Protein AF-K2DGS3-F1 (afdb_monomer)

Structure (mmCIF, N/CA/C/O backbone):
data_AF-K2DGS3-F1
#
_entry.id   AF-K2DGS3-F1
#
loop_
_atom_site.group_PDB
_atom_site.id
_atom_site.type_symbol
_atom_site.label_atom_id
_atom_site.label_alt_id
_atom_site.label_comp_id
_atom_site.label_asym_id
_atom_site.label_entity_id
_atom_site.label_seq_id
_atom_site.pdbx_PDB_ins_code
_atom_site.Cartn_x
_atom_site.Cartn_y
_atom_site.Cartn_z
_atom_site.occupancy
_atom_site.B_iso_or_equiv
_atom_site.auth_seq_id
_atom_site.auth_comp_id
_atom_site.auth_asym_id
_atom_site.auth_atom_id
_atom_site.pdbx_PDB_model_num
ATOM 1 N N . MET A 1 1 ? 29.784 -24.029 -22.409 1.00 36.88 1 MET A N 1
ATOM 2 C CA . MET A 1 1 ? 28.471 -24.571 -22.816 1.00 36.88 1 MET A CA 1
ATOM 3 C C . MET A 1 1 ? 27.428 -23.526 -22.483 1.00 36.88 1 MET A C 1
ATOM 5 O O . MET A 1 1 ? 27.090 -23.370 -21.318 1.00 36.88 1 MET A O 1
ATOM 9 N N . ILE A 1 2 ? 27.030 -22.735 -23.476 1.00 39.06 2 ILE A N 1
ATOM 10 C CA . ILE A 1 2 ? 25.973 -21.733 -23.336 1.00 39.06 2 ILE A CA 1
ATOM 11 C C . ILE A 1 2 ? 24.674 -22.484 -23.612 1.00 39.06 2 ILE A C 1
ATOM 13 O O . ILE A 1 2 ? 24.480 -22.994 -24.710 1.00 39.06 2 ILE A O 1
ATOM 17 N N . SER A 1 3 ? 23.847 -22.644 -22.584 1.00 42.12 3 SER A N 1
ATOM 18 C CA . SER A 1 3 ? 22.490 -23.158 -22.737 1.00 42.12 3 SER A CA 1
ATOM 19 C C . SER A 1 3 ? 21.664 -22.067 -23.410 1.00 42.12 3 SER A C 1
ATOM 21 O O . SER A 1 3 ? 21.194 -21.154 -22.735 1.00 42.12 3 SER A O 1
ATOM 23 N N . GLU A 1 4 ? 21.518 -22.136 -24.731 1.00 46.22 4 GLU A N 1
ATOM 24 C CA . GLU A 1 4 ? 20.521 -21.358 -25.462 1.00 46.22 4 GLU A CA 1
ATOM 25 C C . GLU A 1 4 ? 19.134 -21.788 -24.976 1.00 46.22 4 GLU A C 1
ATOM 27 O O . GLU A 1 4 ? 18.629 -22.860 -25.308 1.00 46.22 4 GLU A O 1
ATOM 32 N N . THR A 1 5 ? 18.524 -20.976 -24.116 1.00 50.75 5 THR A N 1
ATOM 33 C CA . THR A 1 5 ? 17.118 -21.128 -23.752 1.00 50.75 5 THR A CA 1
ATOM 34 C C . THR A 1 5 ? 16.290 -20.799 -24.985 1.00 50.75 5 THR A C 1
ATOM 36 O O . THR A 1 5 ? 16.106 -19.628 -25.315 1.00 50.75 5 THR A O 1
ATOM 39 N N . ILE A 1 6 ? 15.832 -21.834 -25.689 1.00 54.50 6 ILE A N 1
ATOM 40 C CA . ILE A 1 6 ? 14.934 -21.696 -26.833 1.00 54.50 6 ILE A CA 1
ATOM 41 C C . ILE A 1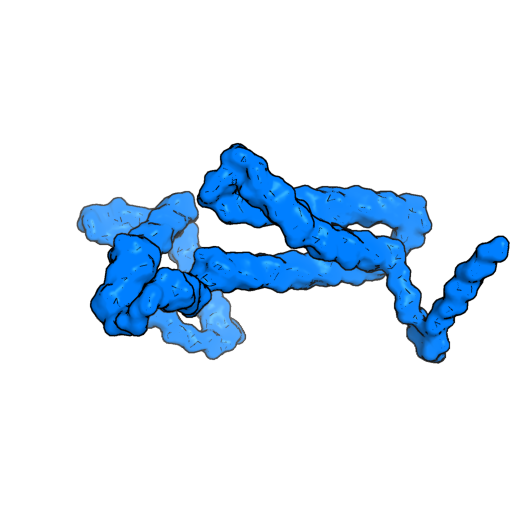 6 ? 13.664 -20.980 -26.343 1.00 54.50 6 ILE A C 1
ATOM 43 O O . ILE A 1 6 ? 12.986 -21.507 -25.454 1.00 54.50 6 ILE A O 1
ATOM 47 N N . PRO A 1 7 ? 13.326 -19.788 -26.868 1.00 57.44 7 PRO A N 1
ATOM 48 C CA . PRO A 1 7 ? 12.082 -19.128 -26.512 1.00 57.44 7 PR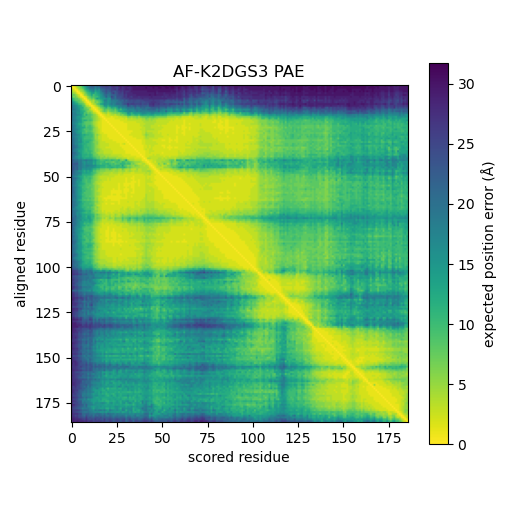O A CA 1
ATOM 49 C C . PRO A 1 7 ? 10.907 -19.999 -26.967 1.00 57.44 7 PRO A C 1
ATOM 51 O O . PRO A 1 7 ? 10.834 -20.424 -28.119 1.00 57.44 7 PRO A O 1
ATOM 54 N N . LEU A 1 8 ? 9.983 -20.273 -26.046 1.00 55.72 8 LEU A N 1
ATOM 55 C CA . LEU A 1 8 ? 8.719 -20.950 -26.328 1.00 55.72 8 LEU A CA 1
ATOM 56 C C . LEU A 1 8 ? 7.864 -20.027 -27.214 1.00 55.72 8 LEU A C 1
ATOM 58 O O . LEU A 1 8 ? 7.133 -19.174 -26.717 1.00 55.72 8 LEU A O 1
ATOM 62 N N . GLN A 1 9 ? 7.997 -20.162 -28.535 1.00 49.22 9 GLN A N 1
ATOM 63 C CA . GLN A 1 9 ? 7.121 -19.532 -29.522 1.00 49.22 9 GLN A CA 1
ATOM 64 C C . GLN A 1 9 ? 5.998 -20.501 -29.895 1.00 49.22 9 GLN A C 1
ATOM 66 O O . GLN A 1 9 ? 6.248 -21.584 -30.423 1.00 49.22 9 GLN A O 1
ATOM 71 N N . ILE A 1 10 ? 4.748 -20.101 -29.650 1.00 58.09 10 ILE A N 1
ATOM 72 C CA . ILE A 1 10 ? 3.569 -20.754 -30.234 1.00 58.09 10 ILE A CA 1
ATOM 73 C C . ILE A 1 10 ? 2.979 -19.754 -31.232 1.00 58.09 10 ILE A C 1
ATOM 75 O O . ILE A 1 10 ? 2.292 -18.805 -30.855 1.00 58.09 10 ILE A O 1
ATOM 79 N N . GLY A 1 11 ? 3.290 -19.929 -32.518 1.00 67.62 11 GLY A N 1
ATOM 80 C CA . GLY A 1 11 ? 2.898 -18.981 -33.566 1.00 67.62 11 GLY A CA 1
ATOM 81 C C . GLY A 1 11 ? 3.609 -17.628 -33.428 1.00 67.62 11 GLY A C 1
ATOM 82 O O . GLY A 1 11 ? 4.815 -17.580 -33.215 1.00 67.62 11 GLY A O 1
ATOM 83 N N . SER A 1 12 ? 2.871 -16.519 -33.545 1.00 64.00 12 SER A N 1
ATOM 84 C CA . SER A 1 12 ? 3.401 -15.150 -33.395 1.00 64.00 12 SER A CA 1
ATOM 85 C C . SER A 1 12 ? 3.484 -14.664 -31.941 1.00 64.00 12 SER A C 1
ATOM 87 O O . SER A 1 12 ? 3.831 -13.508 -31.703 1.00 64.00 12 SER A O 1
ATOM 89 N N . LEU A 1 13 ? 3.111 -15.501 -30.968 1.00 54.19 13 LEU A N 1
ATOM 90 C CA . LEU A 1 13 ? 3.117 -15.144 -29.553 1.00 54.19 13 LEU A CA 1
ATOM 91 C C . LEU A 1 13 ? 4.473 -15.492 -28.945 1.00 54.19 13 LEU A C 1
ATOM 93 O O . LEU A 1 13 ? 4.845 -16.663 -28.838 1.00 54.19 13 LEU A O 1
ATOM 97 N N . ASN A 1 14 ? 5.206 -14.455 -28.548 1.00 66.25 14 ASN A N 1
ATOM 98 C CA . ASN A 1 14 ? 6.435 -14.593 -27.787 1.00 66.25 14 ASN A CA 1
ATOM 99 C C . ASN A 1 14 ? 6.107 -14.544 -26.287 1.00 66.25 14 ASN A C 1
ATOM 101 O O . ASN A 1 14 ? 5.683 -13.506 -25.785 1.00 66.25 14 ASN A O 1
ATOM 105 N N . PHE A 1 15 ? 6.295 -15.663 -25.583 1.00 67.50 15 PHE A N 1
ATOM 106 C CA . PHE A 1 15 ? 6.107 -15.761 -24.129 1.00 67.50 15 PHE A CA 1
ATOM 107 C C . PHE A 1 15 ? 7.378 -15.408 -23.337 1.00 67.50 15 PHE A C 1
ATOM 109 O O . PHE A 1 15 ? 7.433 -15.629 -22.126 1.00 67.50 15 PHE A O 1
ATOM 116 N N . SER A 1 16 ? 8.423 -14.893 -23.997 1.00 80.06 16 SER A N 1
ATOM 117 C CA . SER A 1 16 ? 9.624 -14.432 -23.307 1.00 80.06 16 SER A CA 1
ATOM 118 C C . SER A 1 16 ? 9.303 -13.221 -22.441 1.00 80.06 16 SER A C 1
ATOM 120 O O . SER A 1 16 ? 8.801 -12.212 -22.935 1.00 80.06 16 SER A O 1
ATOM 122 N N . LEU A 1 17 ? 9.645 -13.314 -21.165 1.00 82.94 17 LEU A N 1
ATOM 123 C CA . LEU A 1 17 ? 9.463 -12.238 -20.208 1.00 82.94 17 LEU A CA 1
ATOM 124 C C . LEU A 1 17 ? 10.506 -11.144 -20.479 1.00 82.94 17 LEU A C 1
ATOM 126 O O . LEU A 1 17 ? 11.705 -11.430 -20.492 1.00 82.94 17 LEU A O 1
ATOM 130 N N . SER A 1 18 ? 10.067 -9.910 -20.731 1.00 89.75 18 SER A N 1
ATOM 131 C CA . SER A 1 18 ? 10.998 -8.803 -20.981 1.00 89.75 18 SER A CA 1
ATOM 132 C C . SER A 1 18 ? 11.795 -8.452 -19.723 1.00 89.75 18 SER A C 1
ATOM 134 O O . SER A 1 18 ? 11.360 -8.684 -18.592 1.00 89.75 18 SER A O 1
ATOM 136 N N . SER A 1 19 ? 12.961 -7.826 -19.896 1.00 91.62 19 SER A N 1
ATOM 137 C CA . SER A 1 19 ? 13.792 -7.381 -18.769 1.00 91.62 19 SER A CA 1
ATOM 138 C C . SER A 1 19 ? 13.038 -6.427 -17.833 1.00 91.62 19 SER A C 1
ATOM 140 O O . SER A 1 19 ? 13.186 -6.515 -16.614 1.00 91.62 19 SER A O 1
ATOM 142 N N . ALA A 1 20 ? 12.190 -5.546 -18.377 1.00 93.62 20 ALA A N 1
ATOM 143 C CA . ALA A 1 20 ? 11.378 -4.631 -17.575 1.00 93.62 20 ALA A CA 1
ATOM 144 C C . ALA A 1 20 ? 10.306 -5.365 -16.757 1.00 93.62 20 ALA A C 1
ATOM 146 O O . ALA A 1 20 ? 10.091 -5.040 -15.585 1.00 93.62 20 ALA A O 1
ATOM 147 N N . GLU A 1 21 ? 9.639 -6.365 -17.333 1.00 94.44 21 GLU A N 1
ATOM 148 C CA . GLU A 1 21 ? 8.666 -7.193 -16.610 1.00 94.44 21 GLU A CA 1
ATOM 149 C C . GLU A 1 21 ? 9.355 -8.037 -15.533 1.00 94.44 21 GLU A C 1
ATOM 151 O O . GLU A 1 21 ? 8.844 -8.153 -14.419 1.00 94.44 21 GLU A O 1
ATOM 156 N N . ALA A 1 22 ? 10.554 -8.560 -15.812 1.00 94.38 22 ALA A N 1
ATOM 157 C CA . ALA A 1 22 ? 11.324 -9.352 -14.853 1.00 94.38 22 ALA A CA 1
ATOM 158 C C . ALA A 1 22 ? 11.674 -8.523 -13.614 1.00 94.38 22 ALA A C 1
ATOM 160 O O . ALA A 1 22 ? 11.528 -8.986 -12.481 1.00 94.38 22 ALA A O 1
ATOM 161 N N . ILE A 1 23 ? 12.064 -7.263 -13.824 1.00 96.00 23 ILE A N 1
ATOM 162 C CA . ILE A 1 23 ? 12.325 -6.307 -12.747 1.00 96.00 23 ILE A CA 1
ATOM 163 C C . ILE A 1 23 ? 11.050 -5.996 -11.961 1.00 96.00 23 ILE A C 1
ATOM 165 O O . ILE A 1 23 ? 11.121 -5.909 -10.734 1.00 96.00 23 ILE A O 1
ATOM 169 N N . ALA A 1 24 ? 9.885 -5.870 -12.609 1.00 96.44 24 ALA A N 1
ATOM 170 C CA . ALA A 1 24 ? 8.614 -5.699 -11.898 1.00 96.44 24 ALA A CA 1
ATOM 171 C C . ALA A 1 24 ? 8.335 -6.875 -10.961 1.00 96.44 24 ALA A C 1
ATOM 173 O O . ALA A 1 24 ? 8.118 -6.660 -9.767 1.00 96.44 24 ALA A O 1
ATOM 174 N N . PHE A 1 25 ? 8.409 -8.108 -11.469 1.00 96.00 25 PHE A N 1
ATOM 175 C CA . PHE A 1 25 ? 8.200 -9.304 -10.652 1.00 96.00 25 PHE A CA 1
ATOM 176 C C . PHE A 1 25 ? 9.199 -9.393 -9.505 1.00 96.00 25 PHE A C 1
ATOM 178 O O . PHE A 1 25 ? 8.797 -9.620 -8.366 1.00 96.00 25 PHE A O 1
ATOM 185 N N . LEU A 1 26 ? 10.484 -9.159 -9.774 1.00 96.50 26 LEU A N 1
ATOM 186 C CA . LEU A 1 26 ? 11.512 -9.183 -8.740 1.00 96.50 26 LEU A CA 1
ATOM 187 C C . LEU A 1 26 ? 11.237 -8.137 -7.650 1.00 96.50 26 LEU A C 1
ATOM 189 O O . LEU A 1 26 ? 11.295 -8.454 -6.466 1.00 96.50 26 LEU A O 1
ATOM 193 N N . SER A 1 27 ? 10.881 -6.913 -8.041 1.00 96.31 27 SER A N 1
ATOM 194 C CA . SER A 1 27 ? 10.550 -5.828 -7.108 1.00 96.31 27 SER A CA 1
ATOM 195 C C . SER A 1 27 ? 9.379 -6.210 -6.200 1.00 96.31 27 SER A C 1
ATOM 197 O O . SER A 1 27 ? 9.438 -6.038 -4.984 1.00 96.31 27 SER A O 1
ATOM 199 N N . VAL A 1 28 ? 8.327 -6.784 -6.782 1.00 95.81 28 VAL A N 1
ATOM 200 C CA . VAL A 1 28 ? 7.131 -7.234 -6.059 1.00 95.81 28 VAL A CA 1
ATOM 201 C C . VAL A 1 28 ? 7.460 -8.397 -5.117 1.00 95.81 28 VAL A C 1
ATOM 203 O O . VAL A 1 28 ? 7.060 -8.368 -3.957 1.00 95.81 28 VAL A O 1
ATOM 206 N N . LEU A 1 29 ? 8.242 -9.383 -5.563 1.00 95.75 29 LEU A N 1
ATOM 207 C CA . LEU A 1 29 ? 8.664 -10.524 -4.740 1.00 95.75 29 LEU A CA 1
ATOM 208 C C . LEU A 1 29 ? 9.541 -10.109 -3.550 1.00 95.75 29 LEU A C 1
ATOM 210 O O . LEU A 1 29 ? 9.488 -10.740 -2.493 1.00 95.75 29 LEU A O 1
ATOM 214 N N . LEU A 1 30 ? 10.322 -9.037 -3.697 1.00 96.44 30 LEU A N 1
ATOM 215 C CA . LEU A 1 30 ? 11.145 -8.481 -2.622 1.00 96.44 30 LEU A CA 1
ATOM 216 C C . LEU A 1 30 ? 10.334 -7.692 -1.588 1.00 96.44 30 LEU A C 1
ATOM 218 O O . LEU A 1 30 ? 10.810 -7.507 -0.466 1.00 96.44 30 LEU A O 1
ATOM 222 N N . PHE A 1 31 ? 9.111 -7.264 -1.914 1.00 95.69 31 PHE A N 1
ATOM 223 C CA . PHE A 1 31 ? 8.259 -6.480 -1.020 1.00 95.69 31 PHE A CA 1
ATOM 224 C C . PHE A 1 31 ? 8.072 -7.103 0.377 1.00 95.69 31 PHE A C 1
ATOM 226 O O . PHE A 1 31 ? 8.365 -6.420 1.361 1.00 95.69 31 PHE A O 1
ATOM 233 N N . PRO A 1 32 ? 7.643 -8.375 0.536 1.00 94.69 32 PRO A N 1
ATOM 234 C CA . PRO A 1 32 ? 7.477 -8.973 1.862 1.00 94.69 32 PRO A CA 1
ATOM 235 C C . PRO A 1 32 ? 8.793 -9.055 2.646 1.00 94.69 32 PRO A C 1
ATOM 237 O O . PRO A 1 32 ? 8.796 -8.822 3.854 1.00 94.69 32 PRO A O 1
ATOM 240 N N . MET A 1 33 ? 9.918 -9.337 1.981 1.00 94.56 33 MET A N 1
ATOM 241 C CA . MET A 1 33 ? 11.227 -9.374 2.641 1.00 94.56 33 MET A CA 1
ATOM 242 C C . MET A 1 33 ? 11.635 -7.983 3.134 1.00 94.56 33 MET A C 1
ATOM 244 O O . MET A 1 33 ? 12.026 -7.831 4.291 1.00 94.56 33 MET A O 1
ATOM 248 N N . ALA A 1 34 ? 11.481 -6.962 2.289 1.00 94.06 34 ALA A N 1
ATOM 249 C CA . ALA A 1 34 ? 11.742 -5.574 2.650 1.00 94.06 34 ALA A CA 1
ATOM 250 C C . ALA A 1 34 ? 10.857 -5.122 3.823 1.00 94.06 34 ALA A C 1
ATOM 252 O O . ALA A 1 34 ? 11.359 -4.513 4.769 1.00 94.06 34 ALA A O 1
ATOM 253 N N . LEU A 1 35 ? 9.574 -5.501 3.821 1.00 93.38 35 LEU A N 1
ATOM 254 C CA . LEU A 1 35 ? 8.652 -5.200 4.914 1.00 93.38 35 LEU A CA 1
ATOM 255 C C . LEU A 1 35 ? 9.099 -5.840 6.234 1.00 93.38 35 LEU A C 1
ATOM 257 O O . LEU A 1 35 ? 9.091 -5.171 7.264 1.00 93.38 35 LEU A O 1
ATOM 261 N N . ILE A 1 36 ? 9.527 -7.109 6.216 1.00 92.19 36 ILE A N 1
ATOM 262 C CA . ILE A 1 36 ? 10.036 -7.806 7.411 1.00 92.19 36 ILE A CA 1
ATOM 263 C C . ILE A 1 36 ? 11.284 -7.108 7.958 1.00 92.19 36 ILE A C 1
ATOM 265 O O . ILE A 1 36 ? 11.408 -6.938 9.172 1.00 92.19 36 ILE A O 1
ATOM 269 N N . ILE A 1 37 ? 12.202 -6.697 7.080 1.00 92.62 37 ILE A N 1
ATOM 270 C CA . ILE A 1 37 ? 13.417 -5.975 7.475 1.00 92.62 37 ILE A CA 1
ATOM 271 C C . ILE A 1 37 ? 13.038 -4.643 8.128 1.00 92.62 37 ILE A C 1
ATOM 273 O O . ILE A 1 37 ? 13.474 -4.367 9.245 1.00 92.62 37 ILE A O 1
ATOM 277 N N . ILE A 1 38 ? 12.176 -3.852 7.484 1.00 91.75 38 ILE A N 1
ATOM 278 C CA . ILE A 1 38 ? 11.736 -2.543 7.987 1.00 91.75 38 ILE A CA 1
ATOM 279 C C . ILE A 1 38 ? 10.977 -2.679 9.312 1.00 91.75 38 ILE A C 1
ATOM 281 O O . ILE A 1 38 ? 11.204 -1.891 10.230 1.00 91.75 38 ILE A O 1
ATOM 285 N N . ALA A 1 39 ? 10.134 -3.702 9.461 1.00 87.94 39 ALA A N 1
ATOM 286 C CA . ALA A 1 39 ? 9.381 -3.955 10.688 1.00 87.94 39 ALA A CA 1
ATOM 287 C C . ALA A 1 39 ? 10.272 -4.296 11.898 1.00 87.94 39 ALA A C 1
ATOM 289 O O . ALA A 1 39 ? 9.852 -4.105 13.039 1.00 87.94 39 ALA A O 1
ATOM 290 N N . ARG A 1 40 ? 11.504 -4.778 11.675 1.00 89.50 40 ARG A N 1
ATOM 291 C CA . ARG A 1 40 ? 12.481 -5.068 12.742 1.00 89.50 40 ARG A CA 1
ATOM 292 C C . ARG A 1 40 ? 13.301 -3.851 13.172 1.00 89.50 40 ARG A C 1
ATOM 294 O O . ARG A 1 40 ? 13.966 -3.904 14.204 1.00 89.50 40 ARG A O 1
ATOM 301 N N . ILE A 1 41 ? 13.270 -2.760 12.411 1.00 89.50 41 ILE A N 1
ATOM 302 C CA . ILE A 1 41 ? 13.998 -1.537 12.750 1.00 89.50 41 ILE A CA 1
ATOM 303 C C . ILE A 1 41 ? 13.263 -0.820 13.889 1.00 89.50 41 ILE A C 1
ATOM 305 O O . ILE A 1 41 ? 12.096 -0.449 13.763 1.00 89.50 41 ILE A O 1
ATOM 309 N N . LEU A 1 42 ? 13.978 -0.564 14.990 1.00 74.00 42 LEU A N 1
ATOM 310 C CA . LEU A 1 42 ? 13.418 -0.001 16.225 1.00 74.00 42 LEU A CA 1
ATOM 311 C C . LEU A 1 42 ? 12.684 1.336 16.007 1.00 74.00 42 LEU A C 1
ATOM 313 O O . LEU A 1 42 ? 11.662 1.588 16.638 1.00 74.00 42 LEU A O 1
ATOM 317 N N . PHE A 1 43 ? 13.166 2.163 15.074 1.00 84.38 43 PHE A N 1
ATOM 318 C CA . PHE A 1 43 ? 12.548 3.444 14.712 1.00 84.38 43 PHE A CA 1
ATOM 319 C C . PHE A 1 43 ? 11.093 3.309 14.229 1.00 84.38 43 PHE A C 1
ATOM 321 O O . PHE A 1 43 ? 10.281 4.215 14.427 1.00 84.38 43 PHE A O 1
ATOM 328 N N . PHE A 1 44 ? 10.745 2.176 13.615 1.00 78.62 44 PHE A N 1
ATOM 329 C CA . PHE A 1 44 ? 9.411 1.925 13.074 1.00 78.62 44 PHE A CA 1
ATOM 330 C C . PHE A 1 44 ? 8.529 1.077 13.993 1.00 78.62 44 PHE A C 1
ATOM 332 O O . PHE A 1 44 ? 7.432 0.693 13.578 1.00 78.62 44 PHE A O 1
ATOM 339 N N . LYS A 1 45 ? 8.965 0.780 15.223 1.00 75.94 45 LYS A N 1
ATOM 340 C CA . LYS A 1 45 ? 8.193 -0.027 16.175 1.00 75.94 45 LYS A CA 1
ATOM 341 C C . LYS A 1 45 ? 6.788 0.562 16.370 1.00 75.94 45 LYS A C 1
ATOM 343 O O . LYS A 1 45 ? 6.636 1.769 16.538 1.00 75.94 45 LYS A O 1
ATOM 348 N N . ASP A 1 46 ? 5.773 -0.296 16.269 1.00 75.69 46 ASP A N 1
ATOM 349 C CA . ASP A 1 46 ? 4.339 0.023 16.384 1.00 75.69 46 ASP A CA 1
ATOM 350 C C . ASP A 1 46 ? 3.787 1.021 15.339 1.00 75.69 46 ASP A C 1
ATOM 352 O O . ASP A 1 46 ? 2.614 1.395 15.369 1.00 75.69 46 ASP A O 1
ATOM 356 N N . ARG A 1 47 ? 4.596 1.419 14.346 1.00 82.31 47 ARG A N 1
ATOM 357 C CA . ARG A 1 47 ? 4.211 2.339 13.262 1.00 82.31 47 ARG A CA 1
ATOM 358 C C . ARG A 1 47 ? 3.904 1.586 11.972 1.00 82.31 47 ARG A C 1
ATOM 360 O O . ARG A 1 47 ? 4.472 1.877 10.923 1.00 82.31 47 ARG A O 1
ATOM 367 N N . ASN A 1 48 ? 2.968 0.645 12.043 1.00 83.69 48 ASN A N 1
ATOM 368 C CA . ASN A 1 48 ? 2.612 -0.267 10.949 1.00 83.69 48 ASN A CA 1
ATOM 369 C C . ASN A 1 48 ? 2.376 0.470 9.610 1.00 83.69 48 ASN A C 1
ATOM 371 O O . ASN A 1 48 ? 2.937 0.099 8.583 1.00 83.69 48 ASN A O 1
ATOM 375 N N . ALA A 1 49 ? 1.595 1.557 9.604 1.00 85.81 49 ALA A N 1
ATOM 376 C CA . ALA A 1 49 ? 1.332 2.320 8.377 1.00 85.81 49 ALA A CA 1
ATOM 377 C C . ALA A 1 49 ? 2.606 2.937 7.766 1.00 85.81 49 ALA A C 1
ATOM 379 O O . ALA A 1 49 ? 2.763 2.956 6.547 1.00 85.81 49 ALA A O 1
ATOM 380 N N . LEU A 1 50 ? 3.530 3.403 8.613 1.00 86.94 50 LEU A N 1
ATOM 381 C CA . LEU A 1 50 ? 4.805 3.964 8.176 1.00 86.94 50 LEU A CA 1
ATOM 382 C C . LEU A 1 50 ? 5.738 2.872 7.637 1.00 86.94 50 LEU A C 1
ATOM 384 O O . LEU A 1 50 ? 6.394 3.100 6.628 1.00 86.94 50 LEU A O 1
ATOM 388 N N . GLN A 1 51 ? 5.755 1.682 8.251 1.00 90.81 51 GLN A N 1
ATOM 389 C CA . GLN A 1 51 ? 6.513 0.525 7.752 1.00 90.81 51 GLN A CA 1
ATOM 390 C C . GLN A 1 51 ? 6.093 0.163 6.323 1.00 90.81 51 GLN A C 1
ATOM 392 O O . GLN A 1 51 ? 6.941 0.038 5.438 1.00 90.81 51 GLN A O 1
ATOM 397 N N . PHE A 1 52 ? 4.782 0.054 6.081 1.00 91.44 52 PHE A N 1
ATOM 398 C CA . PHE A 1 52 ? 4.242 -0.242 4.754 1.00 91.44 52 PHE A CA 1
ATOM 399 C C . PHE A 1 52 ? 4.577 0.863 3.742 1.00 91.44 52 PHE A C 1
ATOM 401 O O . PHE A 1 52 ? 5.007 0.572 2.625 1.00 91.44 52 PHE A O 1
ATOM 408 N N . PHE A 1 53 ? 4.437 2.134 4.138 1.00 93.06 53 PHE A N 1
ATOM 409 C CA . PHE A 1 53 ? 4.764 3.275 3.281 1.00 93.06 53 PHE A CA 1
ATOM 410 C C . PHE A 1 53 ? 6.243 3.289 2.880 1.00 93.06 53 PHE A C 1
ATOM 412 O O . PHE A 1 53 ? 6.552 3.352 1.694 1.00 93.06 53 PHE A O 1
ATOM 419 N N . VAL A 1 54 ? 7.156 3.164 3.847 1.00 94.06 54 VAL A N 1
ATOM 420 C CA . VAL A 1 54 ? 8.602 3.137 3.577 1.00 94.06 54 VAL A CA 1
ATOM 421 C C . VAL A 1 54 ? 8.960 1.950 2.687 1.00 94.06 54 VAL A C 1
ATOM 423 O O . VAL A 1 54 ? 9.681 2.136 1.715 1.00 94.06 54 VAL A O 1
ATOM 426 N N . THR A 1 55 ? 8.389 0.768 2.939 1.00 95.19 55 THR A N 1
ATOM 427 C CA . THR A 1 55 ? 8.587 -0.414 2.080 1.00 95.19 55 THR A CA 1
ATOM 428 C C . THR A 1 55 ? 8.149 -0.139 0.645 1.00 95.19 55 THR A C 1
ATOM 430 O O . THR A 1 55 ? 8.885 -0.428 -0.294 1.00 95.19 55 THR A O 1
ATOM 433 N N . THR A 1 56 ? 6.972 0.467 0.472 1.00 95.19 56 THR A N 1
ATOM 434 C CA . THR A 1 56 ? 6.430 0.815 -0.847 1.00 95.19 56 THR A CA 1
ATOM 435 C C . THR A 1 56 ? 7.354 1.773 -1.587 1.00 95.19 56 THR A C 1
ATOM 437 O O . THR A 1 56 ? 7.666 1.531 -2.749 1.00 95.19 56 THR A O 1
ATOM 440 N N . ILE A 1 57 ? 7.849 2.816 -0.915 1.00 96.31 57 ILE A N 1
ATOM 441 C CA . ILE A 1 57 ? 8.800 3.764 -1.507 1.00 96.31 57 ILE A CA 1
ATOM 442 C C . ILE A 1 57 ? 10.120 3.074 -1.861 1.00 96.31 57 ILE A C 1
ATOM 444 O O . ILE A 1 57 ? 10.624 3.268 -2.962 1.00 96.31 57 ILE A O 1
ATOM 448 N N . SER A 1 58 ? 10.670 2.236 -0.979 1.00 96.12 58 SER A N 1
ATOM 449 C CA . SER A 1 58 ? 11.914 1.508 -1.249 1.00 96.12 58 SER A CA 1
ATOM 450 C C . SER A 1 58 ? 11.795 0.590 -2.468 1.00 96.12 58 SER A C 1
ATOM 452 O O . SER A 1 58 ? 12.662 0.612 -3.340 1.00 96.12 58 SER A O 1
ATOM 454 N N . ILE A 1 59 ? 10.709 -0.178 -2.557 1.00 97.44 59 ILE A N 1
ATOM 455 C CA . ILE A 1 59 ? 10.449 -1.090 -3.676 1.00 97.44 59 ILE A CA 1
ATOM 456 C C . ILE A 1 59 ? 10.145 -0.323 -4.968 1.00 97.44 59 ILE A C 1
ATOM 458 O O . ILE A 1 59 ? 10.613 -0.716 -6.033 1.00 97.44 59 ILE A O 1
ATOM 462 N N . PHE A 1 60 ? 9.435 0.805 -4.883 1.00 97.19 60 PHE A N 1
ATOM 463 C CA . PHE A 1 60 ? 9.222 1.695 -6.022 1.00 97.19 60 PHE A CA 1
ATOM 464 C C . PHE A 1 60 ? 10.542 2.261 -6.552 1.00 97.19 60 PHE A C 1
ATOM 466 O O . PHE A 1 60 ? 10.793 2.188 -7.750 1.00 97.19 60 PHE A O 1
ATOM 473 N N . CYS A 1 61 ? 11.422 2.760 -5.679 1.00 97.31 61 CYS A N 1
ATOM 474 C CA . CYS A 1 61 ? 12.743 3.246 -6.078 1.00 97.31 61 CYS A CA 1
ATOM 475 C C . CYS A 1 61 ? 13.593 2.143 -6.724 1.00 97.31 61 CYS A C 1
ATOM 477 O O . CYS A 1 61 ? 14.273 2.404 -7.715 1.00 97.31 61 CYS A O 1
ATOM 479 N N . PHE A 1 62 ? 13.536 0.916 -6.197 1.00 97.06 62 PHE A N 1
ATOM 480 C CA . PHE A 1 62 ? 14.216 -0.237 -6.789 1.00 97.06 62 PHE A CA 1
ATOM 481 C C . PHE A 1 62 ? 13.688 -0.547 -8.198 1.00 97.06 62 PHE A C 1
ATOM 483 O O . PHE A 1 62 ? 14.480 -0.673 -9.133 1.00 97.06 62 PHE A O 1
ATOM 490 N N . TRP A 1 63 ? 12.363 -0.580 -8.374 1.00 97.44 63 TRP A N 1
ATOM 491 C CA . TRP A 1 63 ? 11.737 -0.775 -9.682 1.00 97.44 63 TRP A CA 1
ATOM 492 C C . TRP A 1 63 ? 12.116 0.336 -10.670 1.00 97.44 63 TRP A C 1
ATOM 494 O O . TRP A 1 63 ? 12.573 0.036 -11.769 1.00 97.44 63 TRP A O 1
ATOM 504 N N . VAL A 1 64 ? 12.020 1.611 -10.271 1.00 97.25 64 VAL A N 1
ATOM 505 C CA . VAL A 1 64 ? 12.407 2.759 -11.112 1.00 97.25 64 VAL A CA 1
ATOM 506 C C . VAL A 1 64 ? 13.876 2.669 -11.530 1.00 97.25 64 VAL A C 1
ATOM 508 O O . VAL A 1 64 ? 14.183 2.853 -12.705 1.00 97.25 64 VAL A O 1
ATOM 511 N N . GLY A 1 65 ? 14.783 2.348 -10.602 1.00 96.56 65 GLY A N 1
ATOM 512 C CA . GLY A 1 65 ? 16.202 2.159 -10.915 1.00 96.56 65 GLY A CA 1
ATOM 513 C C . GLY A 1 65 ? 16.430 1.048 -11.943 1.00 96.56 65 GLY A C 1
ATOM 514 O O . GLY A 1 65 ? 17.209 1.218 -12.882 1.00 96.56 65 GLY A O 1
ATOM 515 N N . GLY A 1 66 ? 15.693 -0.057 -11.818 1.00 95.44 66 GLY A N 1
ATOM 516 C CA . GLY A 1 66 ? 15.720 -1.144 -12.787 1.00 95.44 66 GLY A CA 1
ATOM 517 C C . GLY A 1 66 ? 15.147 -0.758 -14.157 1.00 95.44 66 GLY A C 1
ATOM 518 O O . GLY A 1 66 ? 15.754 -1.076 -15.177 1.00 95.44 66 GLY A O 1
ATOM 519 N N . ILE A 1 67 ? 14.045 -0.000 -14.200 1.00 96.12 67 ILE A N 1
ATOM 520 C CA . ILE A 1 67 ? 13.480 0.523 -15.452 1.00 96.12 67 ILE A CA 1
ATOM 521 C C . ILE A 1 67 ? 14.478 1.426 -16.168 1.00 96.12 67 ILE A C 1
ATOM 523 O O . ILE A 1 67 ? 14.707 1.235 -17.361 1.00 96.12 67 ILE A O 1
ATOM 527 N N . ILE A 1 68 ? 15.116 2.354 -15.448 1.00 94.94 68 ILE A N 1
ATOM 528 C CA . ILE A 1 68 ? 16.145 3.238 -16.012 1.00 94.94 68 ILE A CA 1
ATOM 529 C C . ILE A 1 68 ? 17.261 2.404 -16.651 1.00 94.94 68 ILE A C 1
ATOM 531 O O . ILE A 1 68 ? 17.614 2.641 -17.805 1.00 94.94 68 ILE A O 1
ATOM 535 N N . TYR A 1 69 ? 17.766 1.387 -15.946 1.00 93.75 69 TYR A N 1
ATOM 536 C CA . TYR A 1 69 ? 18.782 0.479 -16.480 1.00 93.75 69 TYR A CA 1
ATOM 537 C C . TYR A 1 69 ? 18.317 -0.232 -17.762 1.00 93.75 69 TYR A C 1
ATOM 539 O O . TYR A 1 69 ? 19.034 -0.248 -18.760 1.00 93.75 69 TYR A O 1
ATOM 547 N N . THR A 1 70 ? 17.098 -0.775 -17.778 1.00 91.56 70 THR A N 1
ATOM 548 C CA . THR A 1 70 ? 16.563 -1.478 -18.957 1.00 91.56 70 THR A CA 1
ATOM 549 C C . THR A 1 70 ? 16.265 -0.554 -20.135 1.00 91.56 70 THR A C 1
ATOM 551 O O . THR A 1 70 ? 16.456 -0.952 -21.285 1.00 91.56 70 THR A O 1
ATOM 554 N N . TYR A 1 71 ? 15.863 0.689 -19.871 1.00 90.94 71 TYR A N 1
ATOM 555 C CA . TYR A 1 71 ? 15.619 1.697 -20.899 1.00 90.94 71 TYR A CA 1
ATOM 556 C C . TYR A 1 71 ? 16.905 2.025 -21.667 1.00 90.94 71 TYR A C 1
ATOM 558 O O . TYR A 1 71 ? 16.902 2.023 -22.896 1.00 90.94 71 TYR A O 1
ATOM 566 N N . PHE A 1 72 ? 18.030 2.194 -20.961 1.00 90.38 72 PHE A N 1
ATOM 567 C CA . PHE A 1 72 ? 19.341 2.376 -21.600 1.00 90.38 72 PHE A CA 1
ATOM 568 C C . PHE A 1 72 ? 19.811 1.152 -22.403 1.00 90.38 72 PHE A C 1
ATOM 570 O O . PHE A 1 72 ? 20.622 1.303 -23.312 1.00 90.38 72 PHE A O 1
ATOM 577 N N . ASN A 1 73 ? 19.263 -0.034 -22.125 1.00 88.88 73 ASN A N 1
ATOM 578 C CA . ASN A 1 73 ? 19.534 -1.270 -22.864 1.00 88.88 73 ASN A CA 1
ATOM 579 C C . ASN A 1 73 ? 18.550 -1.523 -24.026 1.00 88.88 73 ASN A C 1
ATOM 581 O O . ASN A 1 73 ? 18.523 -2.625 -24.568 1.00 88.88 73 ASN A O 1
ATOM 585 N N . GLY A 1 74 ? 17.746 -0.527 -24.420 1.00 88.19 74 GLY A N 1
ATOM 586 C CA . GLY A 1 74 ? 16.897 -0.599 -25.618 1.00 88.19 74 GLY A CA 1
ATOM 587 C C . GLY A 1 74 ? 15.510 -1.214 -25.409 1.00 88.19 74 GLY A C 1
ATOM 588 O O . GLY A 1 74 ? 14.873 -1.620 -26.377 1.00 88.19 74 GLY A O 1
ATOM 589 N N . THR A 1 75 ? 15.031 -1.279 -24.166 1.00 89.69 75 THR A N 1
ATOM 590 C CA . THR A 1 75 ? 13.672 -1.751 -23.843 1.00 89.69 75 THR A CA 1
ATOM 591 C C . THR A 1 75 ? 12.609 -0.850 -24.475 1.00 89.69 75 THR A C 1
ATOM 593 O O . THR A 1 75 ? 12.699 0.379 -24.400 1.00 89.69 75 THR A O 1
ATOM 596 N N . SER A 1 76 ? 11.576 -1.450 -25.071 1.00 91.56 76 SER A N 1
ATOM 597 C CA . SER A 1 76 ? 10.494 -0.702 -25.716 1.00 91.56 76 SER A CA 1
ATOM 598 C C . SER A 1 76 ? 9.554 -0.025 -24.706 1.00 91.56 76 SER A C 1
ATOM 600 O O . SER A 1 76 ? 9.388 -0.462 -23.567 1.00 91.56 76 SER A O 1
ATOM 602 N N . LEU A 1 77 ? 8.866 1.042 -25.129 1.00 91.19 77 LEU A N 1
ATOM 603 C CA . LEU A 1 77 ? 7.898 1.745 -24.274 1.00 91.19 77 LEU A CA 1
ATOM 604 C C . LEU A 1 77 ? 6.721 0.842 -23.860 1.00 91.19 77 LEU A C 1
ATOM 606 O O . LEU A 1 77 ? 6.212 0.964 -22.747 1.00 91.19 77 LEU A O 1
ATOM 610 N N . ASN A 1 78 ? 6.326 -0.098 -24.722 1.00 91.44 78 ASN A N 1
ATOM 611 C CA . ASN A 1 78 ? 5.258 -1.055 -24.433 1.00 91.44 78 ASN A CA 1
ATOM 612 C C . ASN A 1 78 ? 5.638 -2.007 -23.289 1.00 91.44 78 ASN A C 1
ATOM 614 O O . ASN A 1 78 ? 4.811 -2.276 -22.421 1.00 91.44 78 ASN A O 1
ATOM 618 N N . GLU A 1 79 ? 6.892 -2.463 -23.241 1.00 91.56 79 GLU A N 1
ATOM 619 C CA . GLU A 1 79 ? 7.406 -3.300 -22.147 1.00 91.56 79 GLU A CA 1
ATOM 620 C C . GLU A 1 79 ? 7.453 -2.534 -20.819 1.00 91.56 79 GLU A C 1
ATOM 622 O O . GLU A 1 79 ? 7.114 -3.081 -19.770 1.00 91.56 79 GLU A O 1
ATOM 627 N N . ILE A 1 80 ? 7.794 -1.242 -20.852 1.00 94.06 80 ILE A N 1
ATOM 628 C CA . ILE A 1 80 ? 7.773 -0.382 -19.658 1.00 94.06 80 ILE A CA 1
ATOM 629 C C . ILE A 1 80 ? 6.340 -0.192 -19.151 1.00 94.06 80 ILE A C 1
ATOM 631 O O . ILE A 1 80 ? 6.099 -0.283 -17.947 1.00 94.06 80 ILE A O 1
ATOM 635 N N . LEU A 1 81 ? 5.376 0.034 -20.050 1.00 95.12 81 LEU A N 1
ATOM 636 C CA . LEU A 1 81 ? 3.963 0.132 -19.679 1.00 95.12 81 LEU A CA 1
ATOM 637 C C . LEU A 1 81 ? 3.434 -1.185 -19.096 1.00 95.12 81 LEU A C 1
ATOM 639 O O . LEU A 1 81 ? 2.748 -1.158 -18.075 1.00 95.12 81 LEU A O 1
ATOM 643 N N . SER A 1 82 ? 3.784 -2.326 -19.697 1.00 94.50 82 SER A N 1
ATOM 644 C CA . SER A 1 82 ? 3.449 -3.659 -19.171 1.00 94.50 82 SER A CA 1
ATOM 645 C C . SER A 1 82 ? 4.020 -3.854 -17.761 1.00 94.50 82 SER A C 1
ATOM 647 O O . SER A 1 82 ? 3.288 -4.151 -16.814 1.00 94.50 82 SER A O 1
ATOM 649 N N . SER A 1 83 ? 5.312 -3.562 -17.586 1.00 95.81 83 SER A N 1
ATOM 650 C CA . SER A 1 83 ? 6.010 -3.607 -16.299 1.00 95.81 83 SER A CA 1
ATOM 651 C C . SER A 1 83 ? 5.349 -2.720 -15.237 1.00 95.81 83 SER A C 1
ATOM 653 O O . SER A 1 83 ? 5.122 -3.165 -14.110 1.00 95.81 83 SER A O 1
ATOM 655 N N . PHE A 1 84 ? 4.964 -1.493 -15.601 1.00 96.50 84 PHE A N 1
ATOM 656 C CA . PHE A 1 84 ? 4.237 -0.581 -14.719 1.00 96.50 84 PHE A CA 1
ATOM 657 C C . PHE A 1 84 ? 2.890 -1.165 -14.276 1.00 96.50 84 PHE A C 1
ATOM 659 O O . PHE A 1 84 ? 2.571 -1.130 -13.087 1.00 96.50 84 PHE A O 1
ATOM 666 N N . MET A 1 85 ? 2.117 -1.742 -15.202 1.00 96.94 85 MET A N 1
ATOM 667 C CA . MET A 1 85 ? 0.822 -2.351 -14.881 1.00 96.94 85 MET A CA 1
ATOM 668 C C . MET A 1 85 ? 0.972 -3.550 -13.940 1.00 96.94 85 MET A C 1
ATOM 670 O O . MET A 1 85 ? 0.223 -3.651 -12.965 1.00 96.94 85 MET A O 1
ATOM 674 N N . ILE A 1 86 ? 1.958 -4.423 -14.177 1.00 95.81 86 ILE A N 1
ATOM 675 C CA . ILE A 1 86 ? 2.267 -5.567 -13.301 1.00 95.81 86 ILE A CA 1
ATOM 676 C C . ILE A 1 86 ? 2.644 -5.080 -11.901 1.00 95.81 86 ILE A C 1
ATOM 678 O O . ILE A 1 86 ? 2.090 -5.548 -10.901 1.00 95.81 86 ILE A O 1
ATOM 682 N N . PHE A 1 87 ? 3.565 -4.120 -11.827 1.00 96.94 87 PHE A N 1
ATOM 683 C CA . PHE A 1 87 ? 4.054 -3.568 -10.572 1.00 96.94 87 PHE A CA 1
ATOM 684 C C . PHE A 1 87 ? 2.922 -2.918 -9.766 1.00 96.94 87 PHE A C 1
ATOM 686 O O . PHE A 1 87 ? 2.707 -3.255 -8.600 1.00 96.94 87 PHE A O 1
ATOM 693 N N . PHE A 1 88 ? 2.149 -2.032 -10.398 1.00 96.50 88 PHE A N 1
ATOM 694 C CA . PHE A 1 88 ? 1.080 -1.292 -9.735 1.00 96.50 88 PHE A CA 1
ATOM 695 C C . PHE A 1 88 ? -0.073 -2.200 -9.298 1.00 96.50 88 PHE A C 1
ATOM 697 O O . PHE A 1 88 ? -0.545 -2.092 -8.166 1.00 96.50 88 PHE A O 1
ATOM 704 N N . THR A 1 89 ? -0.484 -3.147 -10.147 1.00 96.88 89 THR A N 1
ATOM 705 C CA . THR A 1 89 ? -1.515 -4.136 -9.790 1.00 96.88 89 THR A CA 1
ATOM 706 C C . THR A 1 89 ? -1.079 -4.961 -8.584 1.00 96.88 89 THR A C 1
ATOM 708 O O . THR A 1 89 ? -1.855 -5.168 -7.653 1.00 96.88 89 THR A O 1
ATOM 711 N N . SER A 1 90 ? 0.185 -5.377 -8.547 1.00 95.75 90 SER A N 1
ATOM 712 C CA . SER A 1 90 ? 0.717 -6.138 -7.418 1.00 95.75 90 SER A CA 1
ATOM 713 C C . SER A 1 90 ? 0.791 -5.309 -6.131 1.00 95.75 90 SER A C 1
ATOM 715 O O . SER A 1 90 ? 0.481 -5.813 -5.052 1.00 95.75 90 SER A O 1
ATOM 717 N N . LEU A 1 91 ? 1.137 -4.019 -6.223 1.00 94.94 91 LEU A N 1
ATOM 718 C CA . LEU A 1 91 ? 1.078 -3.110 -5.075 1.00 94.94 91 LEU A CA 1
ATOM 719 C C . LEU A 1 91 ? -0.347 -2.937 -4.542 1.00 94.94 91 LEU A C 1
ATOM 721 O O . LEU A 1 91 ? -0.526 -2.891 -3.326 1.00 94.94 91 LEU A O 1
ATOM 725 N N . LEU A 1 92 ? -1.358 -2.876 -5.415 1.00 95.06 92 LEU A N 1
ATOM 726 C CA . LEU A 1 92 ? -2.761 -2.846 -4.989 1.00 95.06 92 LEU A CA 1
ATOM 727 C C . LEU A 1 92 ? -3.142 -4.121 -4.231 1.00 95.06 92 LEU A C 1
ATOM 729 O O . LEU A 1 92 ? -3.768 -4.034 -3.177 1.00 95.06 92 LEU A O 1
ATOM 733 N N . VAL A 1 93 ? -2.705 -5.292 -4.704 1.00 94.38 93 VAL A N 1
ATOM 734 C CA . VAL A 1 93 ? -2.908 -6.560 -3.983 1.00 94.38 93 VAL A CA 1
ATOM 735 C C . VAL A 1 93 ? -2.267 -6.505 -2.593 1.00 94.38 93 VAL A C 1
ATOM 737 O O . VAL A 1 93 ? -2.915 -6.852 -1.606 1.00 94.38 93 VAL A O 1
ATOM 740 N N . TYR A 1 94 ? -1.029 -6.016 -2.476 1.00 92.94 94 TYR A N 1
ATOM 741 C CA . TYR A 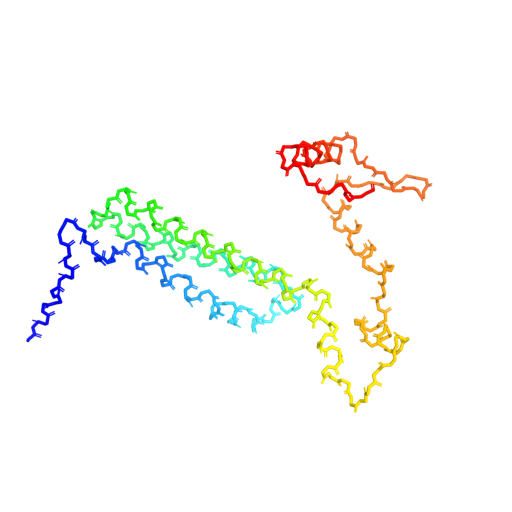1 94 ? -0.384 -5.861 -1.169 1.00 92.94 94 TYR A CA 1
ATOM 742 C C . TYR A 1 94 ? -1.083 -4.843 -0.270 1.00 92.94 94 TYR A C 1
ATOM 744 O O . TYR A 1 94 ? -1.179 -5.075 0.936 1.00 92.94 94 TYR A O 1
ATOM 752 N N . LEU A 1 95 ? -1.590 -3.744 -0.830 1.00 91.19 95 LEU A N 1
ATOM 753 C CA . LEU A 1 95 ? -2.357 -2.747 -0.089 1.00 91.19 95 LEU A CA 1
ATOM 754 C C . LEU A 1 95 ? -3.636 -3.357 0.494 1.00 91.19 95 LEU A C 1
ATOM 756 O O . LEU A 1 95 ? -3.938 -3.118 1.662 1.00 91.19 95 LEU A O 1
ATOM 760 N N . GLU A 1 96 ? -4.350 -4.172 -0.282 1.00 90.38 96 GLU A N 1
ATOM 761 C CA . GLU A 1 96 ? -5.557 -4.865 0.177 1.00 90.38 96 GLU A CA 1
ATOM 762 C C . GLU A 1 96 ? -5.244 -5.908 1.251 1.00 90.38 96 GLU A C 1
ATOM 764 O O . GLU A 1 96 ? -5.865 -5.909 2.316 1.00 90.38 96 GLU A O 1
ATOM 769 N N . ILE A 1 97 ? -4.222 -6.746 1.043 1.00 88.69 97 ILE A N 1
ATOM 770 C CA . ILE A 1 97 ? -3.766 -7.706 2.062 1.00 88.69 97 ILE A CA 1
ATOM 771 C C . ILE A 1 97 ? -3.411 -6.965 3.354 1.00 88.69 97 ILE A C 1
ATOM 773 O O . ILE A 1 97 ? -3.831 -7.351 4.445 1.00 88.69 97 ILE A O 1
ATOM 777 N N . TRP A 1 98 ? -2.677 -5.862 3.247 1.00 86.44 98 TRP A N 1
ATOM 778 C CA . TRP A 1 98 ? -2.306 -5.048 4.393 1.00 86.44 98 TRP A CA 1
ATOM 779 C C . TRP A 1 98 ? -3.513 -4.397 5.080 1.00 86.44 98 TRP A C 1
ATOM 781 O O . TRP A 1 98 ? -3.580 -4.351 6.313 1.00 86.44 98 TRP A O 1
ATOM 791 N N . ALA A 1 99 ? -4.493 -3.911 4.319 1.00 83.12 99 ALA A N 1
ATOM 792 C CA . ALA A 1 99 ? -5.734 -3.365 4.858 1.00 83.12 99 ALA A CA 1
ATOM 793 C C . ALA A 1 99 ? -6.523 -4.434 5.632 1.00 83.12 99 ALA A C 1
ATOM 795 O O . ALA A 1 99 ? -6.985 -4.167 6.747 1.00 83.12 99 ALA A O 1
ATOM 796 N N . LEU A 1 100 ? -6.600 -5.656 5.098 1.00 82.00 100 LEU A N 1
ATOM 797 C CA . LEU A 1 100 ? -7.220 -6.804 5.761 1.00 82.00 100 LEU A CA 1
ATOM 798 C C . LEU A 1 100 ? -6.479 -7.193 7.046 1.00 82.00 100 LEU A C 1
ATOM 800 O O . LEU A 1 100 ? -7.119 -7.398 8.075 1.00 82.00 100 LEU A O 1
ATOM 804 N N . LEU A 1 101 ? -5.145 -7.233 7.032 1.00 80.12 101 LEU A N 1
ATOM 805 C CA . LEU A 1 101 ? -4.342 -7.569 8.214 1.00 80.12 101 LEU A CA 1
ATOM 806 C C . LEU A 1 101 ? -4.419 -6.489 9.304 1.00 80.12 101 LEU A C 1
ATOM 808 O O . LEU A 1 101 ? -4.527 -6.800 10.488 1.00 80.12 101 LEU A O 1
ATOM 812 N N . SER A 1 102 ? -4.371 -5.212 8.920 1.00 72.62 102 SER A N 1
ATOM 813 C CA . SER A 1 102 ? -4.313 -4.092 9.870 1.00 72.62 102 SER A CA 1
ATOM 814 C C . SER A 1 102 ? -5.679 -3.691 10.431 1.00 72.62 102 SER A C 1
ATOM 816 O O . SER A 1 102 ? -5.773 -3.217 11.567 1.00 72.62 102 SER A O 1
ATOM 818 N N . ARG A 1 103 ? -6.752 -3.845 9.647 1.00 68.56 103 ARG A N 1
ATOM 819 C CA . ARG A 1 103 ? -8.095 -3.342 9.985 1.00 68.56 103 ARG A CA 1
ATOM 820 C C . ARG A 1 103 ? -9.194 -4.394 9.876 1.00 68.56 103 ARG A C 1
ATOM 822 O O . ARG A 1 103 ? -10.349 -4.070 10.149 1.00 68.56 103 ARG A O 1
ATOM 829 N N . GLY A 1 104 ? -8.866 -5.636 9.530 1.00 70.06 104 GLY A N 1
ATOM 830 C CA . GLY A 1 104 ? -9.825 -6.732 9.480 1.00 70.06 104 GLY A CA 1
ATOM 831 C C . GLY A 1 104 ? -10.353 -7.068 10.869 1.00 70.06 104 GLY A C 1
ATOM 832 O O . GLY A 1 104 ? -9.692 -7.750 11.652 1.00 70.06 104 GLY A O 1
ATOM 833 N N . TYR A 1 105 ? -11.569 -6.610 11.169 1.00 70.56 105 TYR A N 1
ATOM 834 C CA . TYR A 1 105 ? -12.268 -6.930 12.416 1.00 70.56 105 TYR A CA 1
ATOM 835 C C . TYR A 1 105 ? -12.361 -8.441 12.628 1.00 70.56 105 TYR A C 1
ATOM 837 O O . TYR A 1 105 ? -12.050 -8.924 13.713 1.00 70.56 105 TYR A O 1
ATOM 845 N N . THR A 1 106 ? -12.668 -9.178 11.560 1.00 74.25 106 THR A N 1
ATOM 846 C CA . THR A 1 106 ? -12.734 -10.640 11.541 1.00 74.25 106 THR A CA 1
ATOM 847 C C . THR A 1 106 ? -11.417 -11.282 11.959 1.00 74.25 106 THR A C 1
ATOM 849 O O . THR A 1 106 ? -11.410 -12.130 12.843 1.00 74.25 106 THR A O 1
ATOM 852 N N . LEU A 1 107 ? -10.288 -10.852 11.386 1.00 75.38 107 LEU A N 1
ATOM 853 C CA . LEU A 1 107 ? -8.984 -11.429 11.715 1.00 75.38 107 LEU A CA 1
ATOM 854 C C . LEU A 1 107 ? -8.574 -11.103 13.154 1.00 75.38 107 LEU A C 1
ATOM 856 O O . LEU A 1 107 ? -8.047 -11.960 13.855 1.00 75.38 107 LEU A O 1
ATOM 860 N N . GLY A 1 108 ? -8.876 -9.889 13.619 1.00 78.81 108 GLY A N 1
ATOM 861 C CA . GLY A 1 108 ? -8.673 -9.525 15.017 1.00 78.81 108 GLY A CA 1
ATOM 862 C C . GLY A 1 108 ? -9.483 -10.409 15.971 1.00 78.81 108 GLY A C 1
ATOM 863 O O . GLY A 1 108 ? -8.943 -10.855 16.975 1.00 78.81 108 GLY A O 1
ATOM 864 N N . ILE A 1 109 ? -10.747 -10.703 15.643 1.00 80.44 109 ILE A N 1
ATOM 865 C CA . ILE A 1 109 ? -11.602 -11.600 16.438 1.00 80.44 109 ILE A CA 1
ATOM 866 C C . ILE A 1 109 ? -11.027 -13.019 16.433 1.00 80.44 109 ILE A C 1
ATOM 868 O O . ILE A 1 109 ? -10.895 -13.617 17.498 1.00 80.44 109 ILE A O 1
ATOM 872 N N . LEU A 1 110 ? -10.625 -13.535 15.267 1.00 84.19 110 LEU A N 1
ATOM 873 C CA . LEU A 1 110 ? -10.002 -14.855 15.146 1.00 84.19 110 LEU A CA 1
ATOM 874 C C . LEU A 1 110 ? -8.715 -14.958 15.973 1.00 84.19 110 LEU A C 1
ATOM 876 O O . LEU A 1 110 ? -8.529 -15.950 16.668 1.00 84.19 110 LEU A O 1
ATOM 880 N N . LEU A 1 111 ? -7.863 -13.928 15.960 1.00 83.19 111 LEU A N 1
ATOM 881 C CA . LEU A 1 111 ? -6.643 -13.875 16.772 1.00 83.19 111 LEU A CA 1
ATOM 882 C C . LEU A 1 111 ? -6.934 -13.769 18.274 1.00 83.19 111 LEU A C 1
ATOM 884 O O . LEU A 1 111 ? -6.194 -14.322 19.084 1.00 83.19 111 LEU A O 1
ATOM 888 N N . THR A 1 112 ? -7.986 -13.049 18.667 1.00 83.88 112 THR A N 1
ATOM 889 C CA . THR A 1 112 ? -8.431 -12.999 20.066 1.00 83.88 112 THR A CA 1
ATOM 890 C C . THR A 1 112 ? -8.935 -14.368 20.518 1.00 83.88 112 THR A C 1
ATOM 892 O O . THR A 1 112 ? -8.534 -14.838 21.579 1.00 83.88 112 THR A O 1
ATOM 895 N N . LEU A 1 113 ? -9.756 -15.034 19.702 1.00 86.19 113 LEU A N 1
ATOM 896 C CA . LEU A 1 113 ? -10.263 -16.376 19.988 1.00 86.19 113 LEU A CA 1
ATOM 897 C C . LEU A 1 113 ? -9.136 -17.414 20.018 1.00 86.19 113 LEU A C 1
ATOM 899 O O . LEU A 1 113 ? -9.096 -18.223 20.936 1.00 86.19 113 LEU A O 1
ATOM 903 N N . SER A 1 114 ? -8.180 -17.358 19.082 1.00 87.38 114 SER A N 1
ATOM 904 C CA . SER A 1 114 ? -7.060 -18.308 19.021 1.00 87.38 114 SER A CA 1
ATOM 905 C C . SER A 1 114 ? -6.096 -18.185 20.202 1.00 87.38 114 SER A C 1
ATOM 907 O O . SER A 1 114 ? -5.388 -19.134 20.517 1.00 87.38 114 SER A O 1
ATOM 909 N N . LYS A 1 115 ? -6.019 -17.003 20.825 1.00 86.06 115 LYS A N 1
ATOM 910 C CA . LYS A 1 115 ? -5.201 -16.752 22.021 1.00 86.06 115 LYS A CA 1
ATOM 911 C C . LYS A 1 115 ? -5.921 -17.109 23.320 1.00 86.06 115 LYS A C 1
ATOM 913 O O . LYS A 1 115 ? -5.278 -17.141 24.365 1.00 86.06 115 LYS A O 1
ATOM 918 N N . SER A 1 116 ? -7.232 -17.330 23.273 1.00 86.00 116 SER A N 1
ATOM 919 C CA . SER A 1 116 ? -8.009 -17.678 24.454 1.00 86.00 116 SER A CA 1
ATOM 920 C C . SER A 1 116 ? -7.867 -19.162 24.764 1.00 86.00 116 SER A C 1
ATOM 922 O O . SER A 1 116 ? -8.158 -20.009 23.924 1.00 86.00 116 SER A O 1
ATOM 924 N N . SER A 1 117 ? -7.474 -19.488 25.994 1.00 83.19 117 SER A N 1
ATOM 925 C CA . SER A 1 117 ? -7.399 -20.877 26.463 1.00 83.19 117 SER A CA 1
ATOM 926 C C . SER A 1 117 ? -8.778 -21.516 26.667 1.00 83.19 117 SER A C 1
ATOM 928 O O . SER A 1 117 ? -8.875 -22.727 26.842 1.00 83.19 117 SER A O 1
ATOM 930 N N . THR A 1 118 ? -9.848 -20.714 26.674 1.00 85.75 118 THR A N 1
ATOM 931 C CA . THR A 1 118 ? -11.231 -21.164 26.869 1.00 85.75 118 THR A CA 1
ATOM 932 C C . THR A 1 118 ? -12.173 -20.521 25.845 1.00 85.75 118 THR A C 1
ATOM 934 O O . THR A 1 118 ? -11.906 -19.412 25.367 1.00 85.75 118 THR A O 1
ATOM 937 N N . PRO A 1 119 ? -13.298 -21.177 25.501 1.00 86.75 119 PRO A N 1
ATOM 938 C CA . PRO A 1 119 ? -14.351 -20.555 24.706 1.00 86.75 119 PRO A CA 1
ATOM 939 C C . PRO A 1 119 ? -14.842 -19.261 25.366 1.00 86.75 119 PRO A C 1
ATOM 941 O O . PRO A 1 119 ? -15.160 -19.238 26.557 1.00 86.75 119 PRO A O 1
ATOM 944 N N . LEU A 1 120 ? -14.904 -18.177 24.593 1.00 85.75 120 LEU A N 1
ATOM 945 C CA . LEU A 1 120 ? -15.376 -16.878 25.066 1.00 85.75 120 LEU A CA 1
ATOM 946 C C . LEU A 1 120 ? -16.854 -16.705 24.713 1.00 85.75 120 LEU A C 1
ATOM 948 O O . LEU A 1 120 ? -17.257 -16.957 23.581 1.00 85.75 120 LEU A O 1
ATOM 952 N N . ASN A 1 121 ? -17.651 -16.241 25.673 1.00 86.31 121 ASN A N 1
ATOM 953 C CA . ASN A 1 121 ? -18.982 -15.705 25.390 1.00 86.31 121 ASN A CA 1
ATOM 954 C C . ASN A 1 121 ? -18.872 -14.270 24.836 1.00 86.31 121 ASN A C 1
ATOM 956 O O . ASN A 1 121 ? -17.806 -13.657 24.906 1.00 86.31 121 ASN A O 1
ATOM 960 N N . ASP A 1 122 ? -19.974 -13.709 24.337 1.00 80.88 122 ASP A N 1
ATOM 961 C CA . ASP A 1 122 ? -19.982 -12.389 23.686 1.00 80.88 122 ASP A CA 1
ATOM 962 C C . ASP A 1 122 ? -19.378 -11.269 24.548 1.00 80.88 122 ASP A C 1
ATOM 964 O O . ASP A 1 122 ? -18.622 -10.433 24.052 1.00 80.88 122 ASP A O 1
ATOM 968 N N . LYS A 1 123 ? -19.669 -11.263 25.857 1.00 80.00 123 LYS A N 1
ATOM 969 C CA . LYS A 1 123 ? -19.156 -10.247 26.792 1.00 80.00 123 LYS A CA 1
ATOM 970 C C . LYS A 1 123 ? -17.646 -10.370 26.981 1.00 80.00 123 LYS A C 1
ATOM 972 O O . LYS A 1 123 ? -16.931 -9.374 26.887 1.00 80.00 123 LYS A O 1
ATOM 977 N N . ASN A 1 124 ? -17.161 -11.589 27.197 1.00 81.00 124 ASN A N 1
ATOM 978 C CA . ASN A 1 124 ? -15.741 -11.857 27.395 1.00 81.00 124 ASN A CA 1
ATOM 979 C C . ASN A 1 124 ? -14.954 -11.650 26.096 1.00 81.00 124 ASN A C 1
ATOM 981 O O . ASN A 1 124 ? -13.827 -11.166 26.136 1.00 81.00 124 ASN A O 1
ATOM 985 N N . LEU A 1 125 ? -15.552 -11.957 24.941 1.00 81.62 125 LEU A N 1
ATOM 986 C CA . LEU A 1 125 ? -14.961 -11.682 23.637 1.00 81.62 125 LEU A CA 1
ATOM 987 C C . LEU A 1 125 ? -14.842 -10.179 23.392 1.00 81.62 125 LEU A C 1
ATOM 989 O O . LEU A 1 125 ? -13.777 -9.728 22.987 1.00 81.62 125 LEU A O 1
ATOM 993 N N . ALA A 1 126 ? -15.885 -9.397 23.678 1.00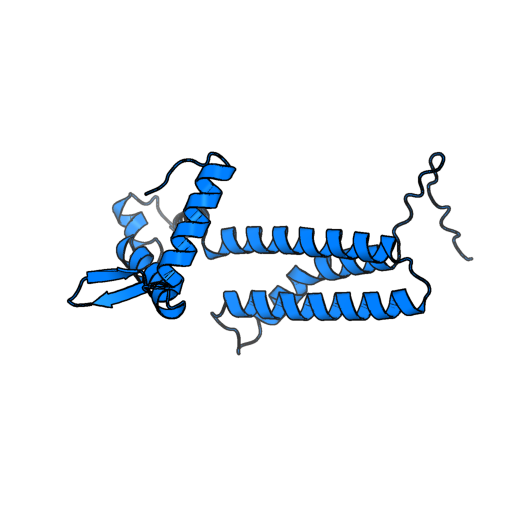 77.31 126 ALA A N 1
ATOM 994 C CA . ALA A 1 126 ? -15.839 -7.942 23.548 1.00 77.31 126 ALA A CA 1
ATOM 995 C C . ALA A 1 126 ? -14.777 -7.305 24.463 1.00 77.31 126 ALA A C 1
ATOM 997 O O . ALA A 1 126 ? -14.136 -6.335 24.070 1.00 77.31 126 ALA A O 1
ATOM 998 N N . GLN A 1 127 ? -14.559 -7.867 25.655 1.00 79.31 127 GLN A N 1
ATOM 999 C CA . GLN A 1 127 ? -13.530 -7.408 26.591 1.00 79.31 127 GLN A CA 1
ATOM 1000 C C . GLN A 1 127 ? -12.112 -7.854 26.191 1.00 79.31 127 GLN A C 1
ATOM 1002 O O . GLN A 1 127 ? -11.154 -7.104 26.352 1.00 79.31 127 GLN A O 1
ATOM 1007 N N . ALA A 1 128 ? -11.954 -9.066 25.658 1.00 77.38 128 ALA A N 1
ATOM 1008 C CA . ALA A 1 128 ? -10.663 -9.579 25.199 1.00 77.38 128 ALA A CA 1
ATOM 1009 C C . ALA A 1 128 ? -10.245 -8.984 23.841 1.00 77.38 128 ALA A C 1
ATOM 1011 O O . ALA A 1 128 ? -9.054 -8.828 23.551 1.00 77.38 128 ALA A O 1
ATOM 1012 N N . TYR A 1 129 ? -11.214 -8.638 22.994 1.00 77.69 129 TYR A N 1
ATOM 1013 C CA . TYR A 1 129 ? -10.984 -8.002 21.706 1.00 77.69 129 TYR A CA 1
ATOM 1014 C C . TYR A 1 129 ? -10.445 -6.587 21.915 1.00 77.69 129 TYR A C 1
ATOM 1016 O O . TYR A 1 129 ? -11.107 -5.740 22.510 1.00 77.69 129 TYR A O 1
ATOM 1024 N N . ARG A 1 130 ? -9.215 -6.341 21.440 1.00 67.75 130 ARG A N 1
ATOM 1025 C CA . ARG A 1 130 ? -8.511 -5.051 21.578 1.00 67.75 130 ARG A CA 1
ATOM 1026 C C . ARG A 1 130 ? -8.537 -4.489 23.009 1.00 67.75 130 ARG A C 1
ATOM 1028 O O . ARG A 1 130 ? -8.690 -3.293 23.198 1.00 67.75 130 ARG A O 1
ATOM 1035 N N . GLN A 1 131 ? -8.402 -5.354 24.019 1.00 68.81 131 GLN A N 1
ATOM 1036 C CA . GLN A 1 131 ? -8.355 -4.948 25.435 1.00 68.81 131 GLN A CA 1
ATOM 1037 C C . GLN A 1 131 ? -9.607 -4.179 25.917 1.00 68.81 131 GLN A C 1
ATOM 1039 O O . GLN A 1 131 ? -9.523 -3.362 26.830 1.00 68.81 131 GLN A O 1
ATOM 1044 N N . GLY A 1 132 ? -10.772 -4.430 25.311 1.00 66.50 132 GLY A N 1
ATOM 1045 C CA . GLY A 1 132 ? -12.038 -3.790 25.679 1.00 66.50 132 GLY A CA 1
ATOM 1046 C C . GLY A 1 132 ? -12.333 -2.510 24.898 1.00 66.50 132 GLY A C 1
ATOM 1047 O O . GLY A 1 132 ? -13.341 -1.848 25.153 1.00 66.50 132 GLY A O 1
ATOM 1048 N N . GLU A 1 133 ? -11.496 -2.166 23.917 1.00 70.19 133 GLU A N 1
ATOM 1049 C CA . GLU A 1 133 ? -11.749 -1.089 22.964 1.00 70.19 133 GLU A CA 1
ATOM 1050 C C . GLU A 1 133 ? -12.903 -1.472 22.019 1.00 70.19 133 GLU A C 1
ATOM 1052 O O . GLU A 1 133 ? -12.723 -2.026 20.932 1.00 70.19 133 GLU A O 1
ATOM 1057 N N . GLY A 1 134 ? -14.128 -1.200 22.471 1.00 70.00 134 GLY A N 1
ATOM 1058 C CA . GLY A 1 134 ? -15.357 -1.481 21.732 1.00 70.00 134 GLY A CA 1
ATOM 1059 C C . GLY A 1 134 ? -15.646 -0.500 20.587 1.00 70.00 134 GLY A C 1
ATOM 1060 O O . GLY A 1 134 ? -14.801 0.275 20.132 1.00 70.00 134 GLY A O 1
ATOM 1061 N N . LEU A 1 135 ? -16.906 -0.490 20.138 1.00 68.31 135 LEU A N 1
ATOM 1062 C CA . LEU A 1 135 ? -17.391 0.372 19.051 1.00 68.31 135 LEU A CA 1
ATOM 1063 C C . LEU A 1 135 ? -17.085 1.863 19.281 1.00 68.31 135 LEU A C 1
ATOM 1065 O O . LEU A 1 135 ? -16.773 2.586 18.337 1.00 68.31 135 LEU A O 1
ATOM 1069 N N . GLN A 1 136 ? -17.139 2.321 20.532 1.00 71.94 136 GLN A N 1
ATOM 1070 C CA . GLN A 1 136 ? -16.887 3.718 20.870 1.00 71.94 136 GLN A CA 1
ATOM 1071 C C . GLN A 1 136 ? -15.437 4.132 20.607 1.00 71.94 136 GLN A C 1
ATOM 1073 O O . GLN A 1 136 ? -15.209 5.179 20.003 1.00 71.94 136 GLN A O 1
ATOM 1078 N N . TRP A 1 137 ? -14.472 3.285 20.966 1.00 76.19 13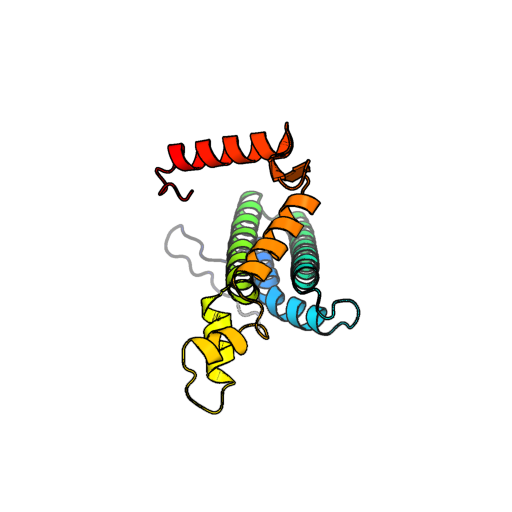7 TRP A N 1
ATOM 1079 C CA . TRP A 1 137 ? -13.066 3.518 20.645 1.00 76.19 137 TRP A CA 1
ATOM 1080 C C . TRP A 1 137 ? -12.847 3.547 19.129 1.00 76.19 137 TRP A C 1
ATOM 1082 O O . TRP A 1 137 ? -12.198 4.443 18.600 1.00 76.19 137 TRP A O 1
ATOM 1092 N N . LEU A 1 138 ? -13.468 2.617 18.401 1.00 74.38 138 LEU A N 1
ATOM 1093 C CA . LEU A 1 138 ? -13.378 2.533 16.942 1.00 74.38 138 LEU A CA 1
ATOM 1094 C C . LEU A 1 138 ? -13.912 3.797 16.259 1.00 74.38 138 LEU A C 1
ATOM 1096 O O . LEU A 1 138 ? -13.282 4.309 15.330 1.00 74.38 138 LEU A O 1
ATOM 1100 N N . ILE A 1 139 ? -15.054 4.310 16.719 1.00 78.56 139 ILE A N 1
ATOM 1101 C CA . ILE A 1 139 ? -15.639 5.563 16.231 1.00 78.56 139 ILE A CA 1
ATOM 1102 C C . ILE A 1 139 ? -14.713 6.741 16.550 1.00 78.56 139 ILE A C 1
ATOM 1104 O O . ILE A 1 139 ? -14.423 7.538 15.658 1.00 78.56 139 ILE A O 1
ATOM 1108 N N . GLN A 1 140 ? -14.189 6.827 17.775 1.00 82.12 140 GLN A N 1
ATOM 1109 C CA . GLN A 1 140 ? -13.246 7.879 18.170 1.00 82.12 140 GLN A CA 1
ATOM 1110 C C . GLN A 1 140 ? -11.963 7.848 17.332 1.00 82.12 140 GLN A C 1
ATOM 1112 O O . GLN A 1 140 ? -11.504 8.892 16.873 1.00 82.12 140 GLN A O 1
ATOM 1117 N N . HIS A 1 141 ? -11.420 6.663 17.059 1.00 78.75 141 HIS A N 1
ATOM 1118 C CA . HIS A 1 141 ? -10.211 6.501 16.258 1.00 78.75 141 HIS A CA 1
ATOM 1119 C C . HIS A 1 141 ? -10.439 6.905 14.793 1.00 78.75 141 HIS A C 1
ATOM 1121 O O . HIS A 1 141 ? -9.607 7.577 14.182 1.00 78.75 141 HIS A O 1
ATOM 1127 N N . ARG A 1 142 ? -11.613 6.577 14.230 1.00 83.38 142 ARG A N 1
ATOM 1128 C CA . ARG A 1 142 ? -12.018 7.050 12.896 1.00 83.38 142 ARG A CA 1
ATOM 1129 C C . ARG A 1 142 ? -12.199 8.566 12.864 1.00 83.38 142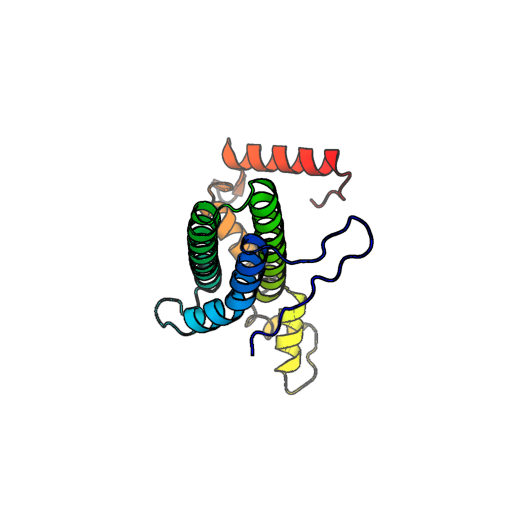 ARG A C 1
ATOM 1131 O O . ARG A 1 142 ? -11.716 9.205 11.932 1.00 83.38 142 ARG A O 1
ATOM 1138 N N . PHE A 1 143 ? -12.849 9.145 13.872 1.00 87.38 143 PHE A N 1
ATOM 1139 C CA . PHE A 1 143 ? -13.004 10.595 13.967 1.00 87.38 143 PHE A CA 1
ATOM 1140 C C . PHE A 1 143 ? -11.667 11.308 14.098 1.00 87.38 143 PHE A C 1
ATOM 1142 O O . PHE A 1 143 ? -11.468 12.293 13.399 1.00 87.38 143 PHE A O 1
ATOM 1149 N N . SER A 1 144 ? -10.735 10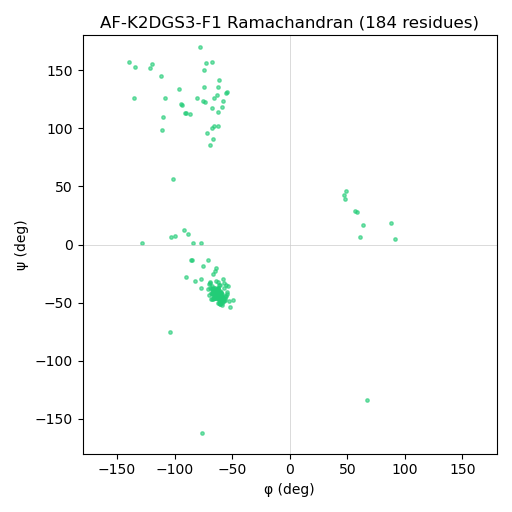.794 14.902 1.00 85.06 144 SER A N 1
ATOM 1150 C CA . SER A 1 144 ? -9.380 11.343 15.002 1.00 85.06 144 SER A CA 1
ATOM 1151 C C . SER A 1 144 ? -8.728 11.467 13.621 1.00 85.06 144 SER A C 1
ATOM 1153 O O . SER A 1 144 ? -8.292 12.556 13.254 1.00 85.06 144 SER A O 1
ATOM 1155 N N . GLY A 1 145 ? -8.782 10.413 12.799 1.00 81.69 145 GLY A N 1
ATOM 1156 C CA . GLY A 1 145 ? -8.277 10.465 11.424 1.00 81.69 145 GLY A CA 1
ATOM 1157 C C . GLY A 1 145 ? -8.993 11.497 10.544 1.00 81.69 145 GLY A C 1
ATOM 1158 O O . GLY A 1 145 ? -8.346 12.234 9.802 1.00 81.69 145 GLY A O 1
ATOM 1159 N N . LEU A 1 146 ? -10.321 11.598 10.647 1.00 88.38 146 LEU A N 1
ATOM 1160 C CA . LEU A 1 146 ? -11.115 12.565 9.880 1.00 88.38 146 LEU A CA 1
ATOM 1161 C C . LEU A 1 146 ? -10.877 14.023 10.318 1.00 88.38 146 LEU A C 1
ATOM 1163 O O . LEU A 1 146 ? -10.889 14.924 9.475 1.00 88.38 146 LEU A O 1
ATOM 1167 N N . PHE A 1 147 ? -10.620 14.261 11.606 1.00 88.69 147 PHE A N 1
ATOM 1168 C CA . PHE A 1 147 ? -10.194 15.559 12.130 1.00 88.69 147 PHE A CA 1
ATOM 1169 C C . PHE A 1 147 ? -8.785 15.911 11.645 1.00 88.69 147 PHE A C 1
ATOM 1171 O O . PHE A 1 147 ? -8.579 17.006 11.125 1.00 88.69 147 PHE A O 1
ATOM 1178 N N . SER A 1 148 ? -7.827 14.978 11.724 1.00 85.62 148 SER A N 1
ATOM 1179 C CA . SER A 1 148 ? -6.464 15.179 11.209 1.00 85.62 148 SER A CA 1
ATOM 1180 C C . SER A 1 148 ? -6.443 15.457 9.702 1.00 85.62 148 SER A C 1
ATOM 1182 O O . SER A 1 148 ? -5.660 16.284 9.241 1.00 85.62 148 SER A O 1
ATOM 1184 N N . ALA A 1 149 ? -7.346 14.833 8.941 1.00 85.44 149 ALA A N 1
ATOM 1185 C CA . ALA A 1 149 ? -7.532 15.081 7.512 1.00 85.44 149 ALA A CA 1
ATOM 1186 C C . ALA A 1 149 ? -8.296 16.384 7.193 1.00 85.44 149 ALA A C 1
ATOM 1188 O O . ALA A 1 149 ? -8.537 16.676 6.023 1.00 85.44 149 ALA A O 1
ATOM 1189 N N . LYS A 1 150 ? -8.696 17.171 8.205 1.00 90.00 150 LYS A N 1
ATOM 1190 C CA . LYS A 1 150 ? -9.492 18.407 8.063 1.00 90.00 150 LYS A CA 1
ATOM 1191 C C . LYS A 1 150 ? -10.830 18.197 7.335 1.00 90.00 150 LYS A C 1
ATOM 1193 O O . LYS A 1 150 ? -11.348 19.109 6.687 1.00 90.00 150 LYS A O 1
ATOM 1198 N N . LEU A 1 151 ? -11.409 17.001 7.442 1.00 90.19 151 LEU A N 1
ATOM 1199 C CA . LEU A 1 151 ? -12.724 16.671 6.878 1.00 90.19 151 LEU A CA 1
ATOM 1200 C C . LEU A 1 151 ? -13.859 16.952 7.865 1.00 90.19 151 LEU A C 1
ATOM 1202 O O . LEU A 1 151 ? -14.975 17.262 7.449 1.00 90.19 151 LEU A O 1
ATOM 1206 N N . LEU A 1 152 ? -13.563 16.878 9.163 1.00 92.38 152 LEU A N 1
ATOM 1207 C CA . LEU A 1 152 ? -14.484 17.199 10.248 1.00 92.38 152 LEU A CA 1
ATOM 1208 C C . LEU A 1 152 ? -13.945 18.348 11.102 1.00 92.38 152 LEU A C 1
ATOM 1210 O O . LEU A 1 152 ? -12.737 18.568 11.174 1.00 92.38 152 LEU A O 1
ATOM 1214 N N . PHE A 1 153 ? -14.849 19.055 11.773 1.00 90.94 153 PHE A N 1
ATOM 1215 C CA . PHE A 1 153 ? -14.544 19.992 12.852 1.00 90.94 153 PHE A CA 1
ATOM 1216 C C . PHE A 1 153 ? -15.581 19.857 13.972 1.00 90.94 153 PHE A C 1
ATOM 1218 O O . PHE A 1 153 ? -16.674 19.330 13.756 1.00 90.94 153 PHE A O 1
ATOM 1225 N N . GLN A 1 154 ? -15.216 20.271 15.183 1.00 90.88 154 GLN A N 1
ATOM 1226 C CA . GLN A 1 154 ? -16.105 20.214 16.338 1.00 90.88 154 GLN A CA 1
ATOM 1227 C C . GLN A 1 154 ? -16.548 21.627 16.707 1.00 90.88 154 GLN A C 1
ATOM 1229 O O . GLN A 1 154 ? -15.718 22.506 16.925 1.00 90.88 154 GLN A O 1
ATOM 1234 N N . GLU A 1 155 ? -17.857 21.840 16.794 1.00 90.56 155 GLU A N 1
ATOM 1235 C CA . GLU A 1 155 ? -18.454 23.116 17.185 1.00 90.56 155 GLU A CA 1
ATOM 1236 C C . GLU A 1 155 ? -19.582 22.864 18.186 1.00 90.56 155 GLU A C 1
ATOM 1238 O O . GLU A 1 155 ? -20.483 22.068 17.928 1.00 90.56 155 GLU A O 1
ATOM 1243 N N . LYS A 1 156 ? -19.538 23.526 19.353 1.00 85.75 156 LYS A N 1
ATOM 1244 C CA . LYS A 1 156 ? -20.571 23.426 20.408 1.00 85.75 156 LYS A CA 1
ATOM 1245 C C . LYS A 1 156 ? -20.952 21.976 20.752 1.00 85.75 156 LYS A C 1
ATOM 1247 O O . LYS A 1 156 ? -22.128 21.633 20.844 1.00 85.75 156 LYS A O 1
ATOM 1252 N N . ASN A 1 157 ? -19.941 21.122 20.919 1.00 84.88 157 ASN A N 1
ATOM 1253 C CA . ASN A 1 157 ? -20.087 19.691 21.205 1.00 84.88 157 ASN A CA 1
ATOM 1254 C C . ASN A 1 157 ? -20.778 18.861 20.098 1.00 84.88 157 ASN A C 1
ATOM 1256 O O . ASN A 1 157 ? -21.211 17.737 20.340 1.00 84.88 157 ASN A O 1
ATOM 1260 N N . LYS A 1 158 ? -20.866 19.394 18.874 1.00 87.56 158 LYS A N 1
ATOM 1261 C CA . LYS A 1 158 ? -21.358 18.696 17.680 1.00 87.56 158 LYS A CA 1
ATOM 1262 C C . LYS A 1 158 ? -20.212 18.472 16.700 1.00 87.56 158 LYS A C 1
ATOM 1264 O O . LYS A 1 158 ? -19.315 19.304 16.586 1.00 87.56 158 LYS A O 1
ATOM 1269 N N . ILE A 1 159 ? -20.250 17.343 16.001 1.00 87.69 159 ILE A N 1
ATOM 1270 C CA . ILE A 1 159 ? -19.290 17.000 14.949 1.00 87.69 159 ILE A CA 1
ATOM 1271 C C . ILE A 1 159 ? -19.895 17.424 13.610 1.00 87.69 159 ILE A C 1
ATOM 1273 O O . ILE A 1 159 ? -20.969 16.952 13.241 1.00 87.69 159 ILE A O 1
ATOM 1277 N N . CYS A 1 160 ? -19.206 18.308 12.895 1.00 91.06 160 CYS A N 1
ATOM 1278 C CA . CYS A 1 160 ? -19.653 18.901 11.638 1.00 91.06 160 CYS A CA 1
ATOM 1279 C C . CYS A 1 160 ? -18.655 18.604 10.506 1.00 91.06 160 CYS A C 1
ATOM 1281 O O . CYS A 1 160 ? -17.457 18.452 10.743 1.00 91.06 160 CYS A O 1
ATOM 1283 N N . LEU A 1 161 ? -19.137 18.545 9.261 1.00 91.25 161 LEU A N 1
ATOM 1284 C CA . LEU A 1 161 ? -18.289 18.470 8.062 1.00 91.25 161 LEU A CA 1
ATOM 1285 C C . LEU A 1 161 ? -17.650 19.822 7.782 1.00 91.25 161 LEU A C 1
ATOM 1287 O O . LEU A 1 161 ? -18.358 20.825 7.781 1.00 91.25 161 LEU A O 1
ATOM 1291 N N . THR A 1 162 ? -16.357 19.863 7.453 1.00 92.19 162 THR A N 1
ATOM 1292 C CA . THR A 1 162 ? -15.734 21.131 7.053 1.00 92.19 162 THR A CA 1
ATOM 1293 C C . THR A 1 162 ? -16.395 21.694 5.786 1.00 92.19 162 THR A C 1
ATOM 1295 O O . THR A 1 162 ? -16.724 20.926 4.872 1.00 92.19 162 THR A O 1
ATOM 1298 N N . PRO A 1 163 ? -16.585 23.030 5.691 1.00 85.62 163 PRO A N 1
ATOM 1299 C CA . PRO A 1 163 ? -17.386 23.640 4.627 1.00 85.62 163 PRO A CA 1
ATOM 1300 C C . PRO A 1 163 ? -16.918 23.304 3.210 1.00 85.62 163 PRO A C 1
ATOM 1302 O O . PRO A 1 163 ? -17.746 23.184 2.307 1.00 85.62 163 PRO A O 1
ATOM 1305 N N . PHE A 1 164 ? -15.605 23.130 3.028 1.00 88.44 164 PHE A N 1
ATOM 1306 C CA . PHE A 1 164 ? -14.997 22.841 1.734 1.00 88.44 164 PHE A CA 1
ATOM 1307 C C . PHE A 1 164 ? -14.589 21.370 1.604 1.00 88.44 164 PHE A C 1
ATOM 1309 O O . PHE A 1 164 ? -15.288 20.596 0.954 1.00 88.44 164 PHE A O 1
ATOM 1316 N N . PHE A 1 165 ? -13.495 20.954 2.249 1.00 87.75 165 PHE A N 1
ATOM 1317 C CA . PHE A 1 165 ? -12.917 19.617 2.068 1.00 87.75 165 PHE A CA 1
ATOM 1318 C C . PHE A 1 165 ? -13.876 18.481 2.457 1.00 87.75 165 PHE A C 1
ATOM 1320 O O . PHE A 1 165 ? -14.044 17.533 1.685 1.00 87.75 165 PHE A O 1
ATOM 1327 N N . GLY A 1 166 ? -14.555 18.592 3.603 1.00 87.69 166 GLY A N 1
ATOM 1328 C CA . GLY A 1 166 ? -15.548 17.615 4.051 1.00 87.69 166 GLY A CA 1
ATOM 1329 C C . GLY A 1 166 ? -16.711 17.490 3.067 1.00 87.69 166 GLY A C 1
ATOM 1330 O O . GLY A 1 166 ? -17.016 16.396 2.590 1.00 87.69 166 GLY A O 1
ATOM 1331 N N . ASN A 1 167 ? -17.312 18.619 2.686 1.00 90.88 167 ASN A N 1
ATOM 1332 C CA . ASN A 1 167 ? -18.425 18.636 1.735 1.00 90.88 167 ASN A CA 1
ATOM 1333 C C . ASN A 1 167 ? -18.045 18.130 0.338 1.00 90.88 167 ASN A C 1
ATOM 1335 O O . ASN A 1 167 ? -18.811 17.374 -0.261 1.00 90.88 167 ASN A O 1
ATOM 1339 N N . CYS A 1 168 ? -16.882 18.516 -0.192 1.00 91.75 168 CYS A N 1
ATOM 1340 C CA . CYS A 1 168 ? -16.397 18.027 -1.483 1.00 91.75 168 CYS A CA 1
ATOM 1341 C C . CYS A 1 168 ? -16.220 16.506 -1.464 1.00 91.75 168 CYS A C 1
ATOM 1343 O O . CYS A 1 168 ? -16.716 15.825 -2.360 1.00 91.75 168 CYS A O 1
ATOM 1345 N N . THR A 1 169 ? -15.612 15.967 -0.406 1.00 89.44 169 THR A N 1
ATOM 1346 C CA . THR A 1 169 ? -15.413 14.518 -0.243 1.00 89.44 169 THR A CA 1
ATOM 1347 C C . THR A 1 169 ? -16.747 13.768 -0.240 1.00 89.44 169 THR A C 1
ATOM 1349 O O . THR A 1 169 ? -16.906 12.775 -0.949 1.00 89.44 169 THR A O 1
ATOM 1352 N N . VAL A 1 170 ? -17.750 14.276 0.485 1.00 91.25 170 VAL A N 1
ATOM 1353 C CA . VAL A 1 170 ? -19.095 13.677 0.516 1.00 91.25 170 VAL A CA 1
ATOM 1354 C C . VAL A 1 170 ? -19.788 13.751 -0.848 1.00 91.25 170 VAL A C 1
ATOM 1356 O O . VAL A 1 170 ? -20.436 12.787 -1.253 1.00 91.25 170 VAL A O 1
ATOM 1359 N N . LYS A 1 171 ? -19.666 14.867 -1.577 1.00 92.25 171 LYS A N 1
ATOM 1360 C CA . LYS A 1 171 ? -20.249 15.009 -2.923 1.00 92.25 171 LYS A CA 1
ATOM 1361 C C . LYS A 1 171 ? -19.637 14.019 -3.911 1.00 92.25 171 LYS A C 1
ATOM 1363 O O . LYS A 1 171 ? -20.379 13.355 -4.627 1.00 92.25 171 LYS A O 1
ATOM 1368 N N . ILE A 1 172 ? -18.312 13.885 -3.899 1.00 91.88 172 ILE A N 1
ATOM 1369 C CA . ILE A 1 172 ? -17.587 12.911 -4.722 1.00 91.88 172 ILE A CA 1
ATOM 1370 C C . ILE A 1 172 ? -18.052 11.492 -4.379 1.00 91.88 172 ILE A C 1
ATOM 1372 O O . ILE A 1 172 ? -18.415 10.729 -5.268 1.00 91.88 172 ILE A O 1
ATOM 1376 N N . TYR A 1 173 ? -18.140 11.152 -3.093 1.00 88.75 173 TYR A N 1
ATOM 1377 C CA . TYR A 1 173 ? -18.618 9.837 -2.666 1.00 88.75 173 TYR A CA 1
ATOM 1378 C C . TYR A 1 173 ? -20.058 9.544 -3.125 1.00 88.75 173 TYR A C 1
ATOM 1380 O O . TYR A 1 173 ? -20.341 8.459 -3.632 1.00 88.75 173 TYR A O 1
ATOM 1388 N N . LYS A 1 174 ? -20.970 10.520 -3.020 1.00 90.00 174 LYS A N 1
ATOM 1389 C CA . LYS A 1 174 ? -22.346 10.388 -3.532 1.00 90.00 174 LYS A CA 1
ATOM 1390 C C . LYS A 1 174 ? -22.387 10.188 -5.047 1.00 90.00 174 LYS A C 1
ATOM 1392 O O . LYS A 1 174 ? -23.205 9.403 -5.521 1.00 90.00 174 LYS A O 1
ATOM 1397 N N . LEU A 1 175 ? -21.512 10.870 -5.788 1.00 92.12 175 LEU A N 1
ATOM 1398 C CA . LEU A 1 175 ? -21.372 10.682 -7.230 1.00 92.12 175 LEU A CA 1
ATOM 1399 C C . LEU A 1 175 ? -20.954 9.241 -7.549 1.00 92.12 175 LEU A C 1
ATOM 1401 O O . LEU A 1 175 ? -21.592 8.606 -8.380 1.00 92.12 175 LEU A O 1
ATOM 1405 N N . PHE A 1 176 ? -19.970 8.693 -6.831 1.00 88.62 176 PHE A N 1
ATOM 1406 C CA . PHE A 1 176 ? -19.561 7.294 -6.978 1.00 88.62 176 PHE A CA 1
ATOM 1407 C C . PHE A 1 176 ? -20.695 6.310 -6.669 1.00 88.62 176 PHE A C 1
ATOM 1409 O O . PHE A 1 176 ? -20.926 5.390 -7.448 1.00 88.62 176 PHE A O 1
ATOM 1416 N N . ILE A 1 177 ? -21.451 6.512 -5.584 1.00 88.06 177 ILE A N 1
ATOM 1417 C CA . ILE A 1 177 ? -22.615 5.660 -5.282 1.00 88.06 177 ILE A CA 1
ATOM 1418 C C . ILE A 1 177 ? -23.593 5.635 -6.459 1.00 88.06 177 ILE A C 1
ATOM 1420 O O . ILE A 1 177 ? -24.088 4.569 -6.816 1.00 88.06 177 ILE A O 1
ATOM 1424 N N . LEU A 1 178 ? -23.864 6.798 -7.053 1.00 90.50 178 LEU A N 1
ATOM 1425 C CA . LEU A 1 178 ? -24.805 6.927 -8.159 1.00 90.50 178 LEU A CA 1
ATOM 1426 C C . LEU A 1 178 ? -24.263 6.295 -9.447 1.00 90.50 178 LEU A C 1
ATOM 1428 O O . LEU A 1 178 ? -24.989 5.564 -10.110 1.00 90.50 178 LEU A O 1
ATOM 1432 N N . MET A 1 179 ? -22.988 6.528 -9.769 1.00 91.19 179 MET A N 1
ATOM 1433 C CA . MET A 1 179 ? -22.339 5.971 -10.960 1.00 91.19 179 MET A CA 1
ATOM 1434 C C . MET A 1 179 ? -22.235 4.444 -10.922 1.00 91.19 179 MET A C 1
ATOM 1436 O O . MET A 1 179 ? -22.418 3.796 -11.946 1.00 91.19 179 MET A O 1
ATOM 1440 N N . PHE A 1 180 ? -21.952 3.868 -9.752 1.00 87.31 180 PHE A N 1
ATOM 1441 C CA . PHE A 1 180 ? -21.708 2.431 -9.589 1.00 87.31 180 PHE A CA 1
ATOM 1442 C C . PHE A 1 180 ? -22.902 1.672 -8.992 1.00 87.31 180 PHE A C 1
ATOM 1444 O O . PHE A 1 180 ? -22.780 0.490 -8.681 1.00 87.31 180 PHE A O 1
ATOM 1451 N N . ASN A 1 181 ? -24.048 2.342 -8.815 1.00 87.62 181 ASN A N 1
ATOM 1452 C CA . ASN A 1 181 ? -25.262 1.804 -8.192 1.00 87.62 181 ASN A CA 1
ATOM 1453 C C . ASN A 1 181 ? -24.986 1.051 -6.873 1.00 87.62 181 ASN A C 1
ATOM 1455 O O . ASN A 1 181 ? -25.508 -0.036 -6.616 1.00 87.62 181 ASN A O 1
ATOM 1459 N N . LEU A 1 182 ? -24.107 1.617 -6.043 1.00 80.00 182 LEU A N 1
ATOM 1460 C CA . LEU A 1 182 ? -23.691 0.990 -4.792 1.00 80.00 182 LEU A CA 1
ATOM 1461 C C . LEU A 1 182 ? -24.806 1.089 -3.749 1.00 80.00 182 LEU A C 1
ATOM 1463 O O . LEU A 1 182 ? -25.571 2.057 -3.706 1.00 80.00 182 LEU A O 1
ATOM 1467 N N . LYS A 1 183 ? -24.871 0.105 -2.846 1.00 80.56 183 LYS A N 1
ATOM 1468 C CA . LYS A 1 183 ? -25.792 0.158 -1.707 1.00 80.56 183 LYS A CA 1
ATOM 1469 C C . LYS A 1 183 ? -25.503 1.417 -0.888 1.00 80.56 183 LYS A C 1
ATOM 1471 O O . LYS A 1 183 ? -24.386 1.610 -0.412 1.00 80.56 183 LYS A O 1
ATOM 1476 N N . LYS A 1 184 ? -26.520 2.260 -0.695 1.00 71.94 184 LYS A N 1
ATOM 1477 C CA . LYS A 1 184 ? -26.428 3.416 0.202 1.00 71.94 184 LYS A CA 1
ATOM 1478 C C . LYS A 1 184 ? -26.184 2.907 1.624 1.00 71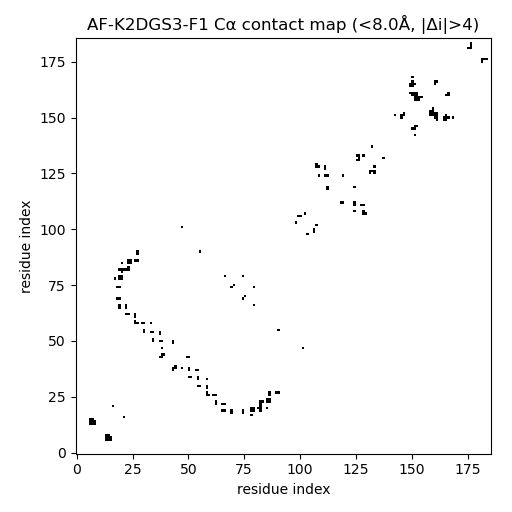.94 184 LYS A C 1
ATOM 1480 O O . LYS A 1 184 ? -27.033 2.224 2.192 1.00 71.94 184 LYS A O 1
ATOM 1485 N N . THR A 1 185 ? -25.018 3.209 2.177 1.00 60.50 185 THR A N 1
ATOM 1486 C CA . THR A 1 185 ? -24.691 2.983 3.588 1.00 60.50 185 THR A CA 1
ATOM 1487 C C . THR A 1 185 ? -24.607 4.341 4.272 1.00 60.50 185 THR A C 1
ATOM 1489 O O . THR A 1 185 ? -23.697 5.115 3.969 1.00 60.50 185 THR A O 1
ATOM 1492 N N . GLY A 1 186 ? -25.575 4.638 5.140 1.00 49.50 186 GLY A N 1
ATOM 1493 C CA . GLY A 1 186 ? -25.720 5.922 5.830 1.00 49.50 186 GLY A CA 1
ATOM 1494 C C . GLY A 1 186 ? -27.169 6.198 6.175 1.00 49.50 186 GLY A C 1
ATOM 1495 O O . GLY A 1 186 ? -27.949 6.375 5.215 1.00 49.50 186 GLY A O 1
#

Radius of gyration: 23.53 Å; Cα contacts (8 Å, |Δi|>4): 126; chains: 1; bounding box: 55×48×61 Å

pLDDT: mean 84.51, std 12.44, range [36.88, 97.44]

Sequence (186 aa):
MISETIPLQIGSLNFSLSSAEAIAFLSVLLFPMALIIIARILFFKDRNALQFFVTTISIFCFWVGGIIYTYFNGTSLNEILSSFMIFFTSLLVYLEIWALLSRGYTLGILLTLSKSSTPLNDKNLAQAYRQGEGLQWLIQHRFSGLFSAKLLFQEKNKICLTPFFGNCTVKIYKLFILMFNLKKTG

Foldseek 3Di:
DDPPPDFPDDDPDTPDQAQLLVQLVVLLVCLVVQLVVLCPDPVCDPVLVVSNVVSLVVSVVSSVVSVVVVVVVPDDPVSNVVSVVSNVVSNVVVVVVSCCVVPVPVVLLVVLCVPDPDDDDPVRSCCSRVNNCHPVVVVVVVVVVCVVVQQWDADPNDIGGRPPPVVVVVVVVVVVCVVVVNPDDD

Mean predicted aligned error: 10.67 Å

Solvent-accessible surface area (backbone atoms on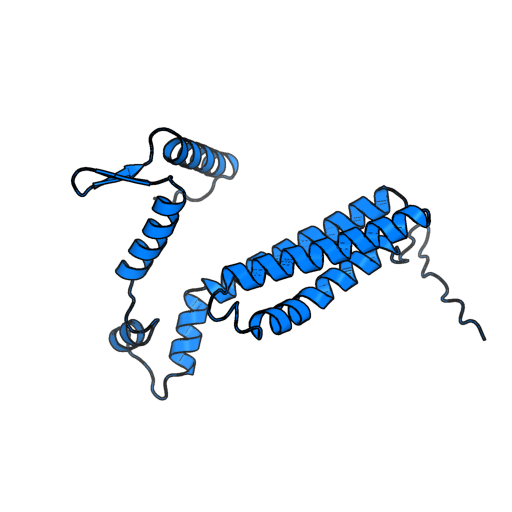ly — not comparable to full-atom values): 10628 Å² total; per-residue (Å²): 136,83,82,78,77,76,73,67,60,67,81,93,46,73,71,69,79,48,72,40,38,50,38,23,53,51,32,59,68,43,43,64,59,46,36,56,57,45,56,68,37,75,94,37,58,95,34,63,72,56,33,54,51,52,34,50,52,54,36,48,52,52,34,53,55,46,43,56,56,37,46,79,71,68,56,54,71,67,47,48,51,50,16,49,51,55,37,51,54,51,50,50,52,50,50,50,54,47,48,46,73,77,65,29,63,66,57,50,48,52,54,43,56,73,68,41,96,59,92,67,54,74,69,56,40,48,41,56,32,74,77,44,57,43,71,67,51,54,50,51,54,52,47,51,54,35,42,75,68,49,29,36,46,78,55,96,94,38,84,41,65,25,88,56,62,20,46,52,52,52,52,52,52,54,49,49,34,64,76,65,70,49,83,88,82,132

Secondary structure (DSSP, 8-state):
--------EETTEE-PPPHHHHHHHHHHHHHHHHHHHHHHSGGGTT-HHHHHHHHHHHHHHHHHHHHHHHHHTT--HHHHHHHHHHHHHHHHHHHHHHHHHHH-HHHHHHHHHHH-SSPPPHHHHHHHGGGG--HHHHHHHHHHHHHHTTSEEEETTEEEE-TTHHHHHHHHHHHHHHHTT-----